Protein AF-A0A957S8Z4-F1 (afdb_monomer)

pLDDT: mean 88.61, std 10.43, range [46.16, 98.31]

Nearest PDB structures (foldseek):
  6fv7-assembly1_B  TM=2.708E-01  e=6.557E+00  Aquifex aeolicus VF5

Foldseek 3Di:
DVLLVVLCVVLVLLLVLLLLLLQLLQCVVVVHPSVVSLVVSLVSLLVVLVVLQVVLVVLLVVQVCCVPCVPVVVVVVDPSVVVVLQWVASNQLSCQRNVLSVVLNVLLDLVVLVVVCVVDVDDSPRSLSSSVSSCVSVVSSVVSNVVGSPPVSVVVVVVCQPPVDPPPSVVVVVVSVVSNVVSVVVSLLSSLPDPNNDDPVVSCVVVVNDPPPD

Secondary structure (DSSP, 8-state):
-HHHHHHHHHHHHHHHHHHHHHHHHHHHHTTS--HHHHHHHHHHHHHHHHHHHHHHHHHHHHHHHHHH-HHHHHHTT--HHHHHHH-S-HHHHHHHHHHHHHHHHHHHSHHHHHHHTTTS---TT-HHHHHHHHHHHHHHHHHHHHHHH-HHHHHHHHHHHHHHSTTHHHHHHHHHHHHHHHHHHHHHHHHHTBTTTB-HHHHHHHTT------

Radius of gyration: 20.67 Å; Cα contacts (8 Å, |Δi|>4): 222; chains: 1; bounding box: 43×46×63 Å

Sequence (214 aa):
MSELFGILIVFAPLILVMWLANLAERDRARQMPYENMAIFSYVLVVLIYVGALVVGVALQGLSLMLEQNPTRLQQLGLPVTDLMQNFDSLAIMGAGIWIPSVLGLLLLTPWVRRLASKLIPIDPDSPVHAVALAFTMLVVINLIATLGIGLGNLSESIQAQTSAEGGNQSLATNISLWGQQIITALLALVGVGWAVRRGWSQSLQRLGITALTG

Mean predicted aligned error: 6.26 Å

Solvent-accessible surface area (backbone atoms only — not comparable to full-atom values): 11030 Å² total; per-residue (Å²): 112,70,62,56,53,51,52,46,63,66,45,47,61,57,42,51,34,36,46,34,11,29,46,17,45,44,29,48,77,67,76,42,96,25,62,70,40,33,50,52,22,50,51,53,53,48,51,54,31,51,50,40,26,53,51,11,49,50,37,31,52,50,36,54,45,46,75,75,42,53,70,62,46,48,74,71,69,45,68,55,69,59,56,61,66,60,25,76,30,50,46,52,26,8,48,24,31,23,53,36,21,53,50,24,56,48,38,57,36,69,68,47,26,55,53,48,37,75,79,42,102,52,58,61,85,39,46,46,50,36,51,53,59,20,52,53,28,56,55,51,24,52,54,33,37,51,58,13,32,22,70,64,48,51,51,52,52,53,50,49,54,63,66,77,41,87,74,60,49,61,54,54,56,48,50,45,52,50,50,51,52,53,50,50,53,48,41,51,41,33,59,73,16,36,89,69,68,35,53,71,69,61,34,34,50,73,72,67,57,62,82,88,82,126

Structure (mmCIF, N/CA/C/O backbone):
data_AF-A0A957S8Z4-F1
#
_entry.id   AF-A0A957S8Z4-F1
#
loop_
_atom_site.group_PDB
_atom_site.id
_atom_site.type_symbol
_atom_site.label_atom_id
_atom_site.label_alt_id
_atom_site.label_comp_id
_atom_site.label_asym_id
_atom_si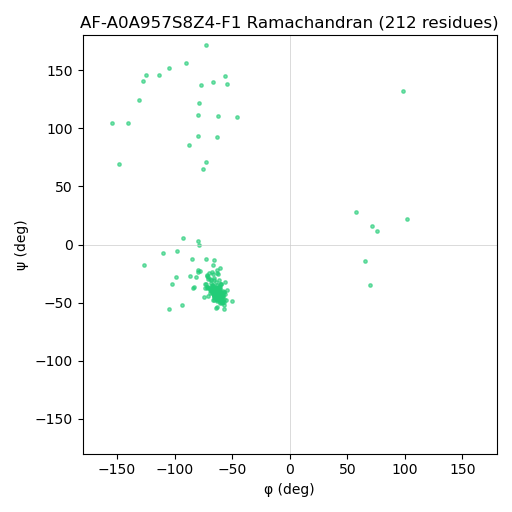te.label_entity_id
_atom_site.label_seq_id
_atom_site.pdbx_PDB_ins_code
_atom_site.Cartn_x
_atom_site.Cartn_y
_atom_site.Cartn_z
_atom_site.occupancy
_atom_site.B_iso_or_equiv
_atom_site.auth_seq_id
_atom_site.auth_comp_id
_atom_site.auth_asym_id
_atom_site.auth_atom_id
_atom_site.pdbx_PDB_model_num
ATOM 1 N N . MET A 1 1 ? -1.824 20.976 -10.802 1.00 66.19 1 MET A N 1
ATOM 2 C CA . MET A 1 1 ? -3.209 20.599 -10.410 1.00 66.19 1 MET A CA 1
ATOM 3 C C . MET A 1 1 ? -3.510 19.129 -10.699 1.00 66.19 1 MET A C 1
ATOM 5 O O . MET A 1 1 ? -4.019 18.464 -9.808 1.00 66.19 1 MET A O 1
ATOM 9 N N . SER A 1 2 ? -3.171 18.601 -11.883 1.00 81.44 2 SER A N 1
ATOM 10 C CA . SER A 1 2 ? -3.341 17.176 -12.236 1.00 81.44 2 SER A CA 1
ATOM 11 C C . SER A 1 2 ? -2.617 16.211 -11.285 1.00 81.44 2 SER A C 1
ATOM 13 O O . SER A 1 2 ? -3.195 15.208 -10.882 1.00 81.44 2 SER A O 1
ATOM 15 N N . GLU A 1 3 ? -1.394 16.538 -10.862 1.00 80.69 3 GLU A N 1
ATOM 16 C CA . GLU A 1 3 ? -0.603 15.691 -9.952 1.00 80.69 3 GLU A CA 1
ATOM 17 C C . GLU A 1 3 ? -1.253 15.511 -8.574 1.00 80.69 3 GLU A C 1
ATOM 19 O O . GLU A 1 3 ? -1.371 14.389 -8.089 1.00 80.69 3 GLU A O 1
ATOM 24 N N . LEU A 1 4 ? -1.750 16.596 -7.964 1.00 85.44 4 LEU A N 1
ATOM 25 C CA . LEU A 1 4 ? -2.448 16.536 -6.671 1.00 85.44 4 LEU A CA 1
ATOM 26 C C . LEU A 1 4 ? -3.699 15.657 -6.743 1.00 85.44 4 LEU A C 1
ATOM 28 O O . LEU A 1 4 ? -3.993 14.911 -5.811 1.00 85.44 4 LEU A O 1
ATOM 32 N N . PHE A 1 5 ? -4.421 15.722 -7.862 1.00 88.81 5 PHE A N 1
ATOM 33 C CA . PHE A 1 5 ? -5.571 14.861 -8.103 1.00 88.81 5 PHE A CA 1
ATOM 34 C C . PHE A 1 5 ? -5.160 13.387 -8.220 1.00 88.81 5 PHE A C 1
ATOM 36 O O . PHE A 1 5 ? -5.816 12.525 -7.640 1.00 88.81 5 PHE A O 1
ATOM 43 N N . GLY A 1 6 ? -4.035 13.101 -8.883 1.00 89.56 6 GLY A N 1
ATOM 44 C CA . GLY A 1 6 ? -3.449 11.760 -8.933 1.00 89.56 6 GLY A CA 1
ATOM 45 C C . GLY A 1 6 ? -3.101 11.216 -7.545 1.00 89.56 6 GLY A C 1
ATOM 46 O O . GLY A 1 6 ? -3.499 10.104 -7.205 1.00 89.56 6 GLY A O 1
ATOM 47 N N . ILE A 1 7 ? -2.442 12.020 -6.704 1.00 89.31 7 ILE A N 1
ATOM 48 C CA . ILE A 1 7 ? -2.121 11.636 -5.319 1.00 89.31 7 ILE A CA 1
ATOM 49 C C . ILE A 1 7 ? -3.409 11.338 -4.539 1.00 89.31 7 ILE A C 1
ATOM 51 O O . ILE A 1 7 ? -3.504 10.310 -3.870 1.00 89.31 7 ILE A O 1
ATOM 55 N N . LEU A 1 8 ? -4.429 12.194 -4.655 1.00 92.19 8 LEU A N 1
ATOM 56 C CA . LEU A 1 8 ? -5.716 11.969 -3.996 1.00 92.19 8 LEU A CA 1
ATOM 57 C C . LEU A 1 8 ? -6.378 10.668 -4.454 1.00 92.19 8 LEU A C 1
ATOM 59 O O . LEU A 1 8 ? -6.860 9.924 -3.607 1.00 92.19 8 LEU A O 1
ATOM 63 N N . ILE A 1 9 ? -6.365 10.357 -5.752 1.00 94.06 9 ILE A N 1
ATOM 64 C CA . ILE A 1 9 ? -6.910 9.097 -6.275 1.00 94.06 9 ILE A CA 1
ATOM 65 C C . ILE A 1 9 ? -6.183 7.886 -5.688 1.00 94.06 9 ILE A C 1
ATOM 67 O O . ILE A 1 9 ? -6.835 6.907 -5.336 1.00 94.06 9 ILE A O 1
ATOM 71 N N . VAL A 1 10 ? -4.855 7.944 -5.562 1.00 90.88 10 VAL A N 1
ATOM 72 C CA . VAL A 1 10 ? -4.054 6.829 -5.030 1.00 90.88 10 VAL A CA 1
ATOM 73 C C . VAL A 1 10 ? -4.300 6.623 -3.533 1.00 90.88 10 VAL A C 1
ATOM 75 O O . VAL A 1 10 ? -4.436 5.488 -3.078 1.00 90.88 10 VAL A O 1
ATOM 78 N N . PHE A 1 11 ? -4.395 7.701 -2.753 1.00 93.81 11 PHE A N 1
ATOM 79 C CA . PHE A 1 11 ? -4.553 7.615 -1.297 1.00 93.81 11 PHE A CA 1
ATOM 80 C C . PHE A 1 11 ? -6.004 7.474 -0.828 1.00 93.81 11 PHE A C 1
ATOM 82 O O . PHE A 1 11 ? -6.235 6.888 0.229 1.00 93.81 11 PHE A O 1
ATOM 89 N N . ALA A 1 12 ? -6.988 7.970 -1.581 1.00 95.50 12 ALA A N 1
ATOM 90 C CA . ALA A 1 12 ? -8.407 7.855 -1.247 1.00 95.50 12 ALA A CA 1
ATOM 91 C C . ALA A 1 12 ? -8.849 6.420 -0.898 1.00 95.50 12 ALA A C 1
ATOM 93 O O . ALA A 1 12 ? -9.462 6.254 0.161 1.00 95.50 12 ALA A O 1
ATOM 94 N N . PRO A 1 13 ? -8.527 5.369 -1.685 1.00 96.00 13 PRO A N 1
ATOM 95 C CA . PRO A 1 13 ? -8.893 4.004 -1.321 1.00 96.00 13 PRO A CA 1
ATOM 96 C C . PRO A 1 13 ? -8.204 3.551 -0.027 1.00 96.00 13 PRO A C 1
ATOM 98 O O . PRO A 1 13 ? -8.840 2.897 0.795 1.00 96.00 13 PRO A O 1
ATOM 101 N N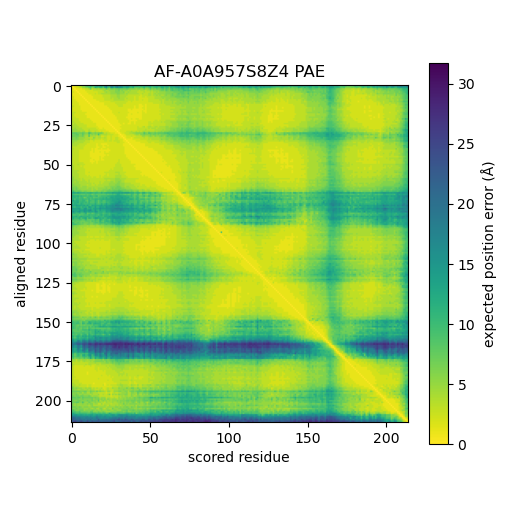 . LEU A 1 14 ? -6.950 3.946 0.217 1.00 96.44 14 LEU A N 1
ATOM 102 C CA . LEU A 1 14 ? -6.227 3.599 1.447 1.00 96.44 14 LEU A CA 1
ATOM 103 C C . LEU A 1 14 ? -6.858 4.250 2.683 1.00 96.44 14 LEU A C 1
ATOM 105 O O . LEU A 1 14 ? -7.065 3.593 3.706 1.00 96.44 14 LEU A O 1
ATOM 109 N N . ILE A 1 15 ? -7.208 5.534 2.576 1.00 96.00 15 ILE A N 1
ATOM 110 C CA . ILE A 1 15 ? -7.890 6.283 3.634 1.00 96.00 15 ILE A CA 1
ATOM 111 C C . ILE A 1 15 ? -9.266 5.674 3.901 1.00 96.00 15 ILE A C 1
ATOM 113 O O . ILE A 1 15 ? -9.616 5.456 5.060 1.00 96.00 15 ILE A O 1
ATOM 117 N N . LEU A 1 16 ? -10.026 5.353 2.850 1.00 96.81 16 LEU A N 1
ATOM 118 C CA . LEU A 1 16 ? -11.344 4.732 2.963 1.00 96.81 16 LEU A CA 1
ATOM 119 C C . LEU A 1 16 ? -11.269 3.387 3.695 1.00 96.81 16 LEU A C 1
ATOM 121 O O . LEU A 1 16 ? -12.041 3.150 4.623 1.00 96.81 16 LEU A O 1
ATOM 125 N N . VAL A 1 17 ? -10.315 2.531 3.325 1.00 97.56 17 VAL A N 1
ATOM 126 C CA . VAL A 1 17 ? -10.082 1.242 3.988 1.00 97.56 17 VAL A CA 1
ATOM 127 C C . VAL A 1 17 ? -9.779 1.437 5.477 1.00 97.56 17 VAL A C 1
ATOM 129 O O . VAL A 1 17 ? -10.406 0.789 6.319 1.00 97.56 17 VAL A O 1
ATOM 132 N N . MET A 1 18 ? -8.854 2.340 5.824 1.00 96.62 18 MET A N 1
ATOM 133 C CA . MET A 1 18 ? -8.508 2.606 7.227 1.00 96.62 18 MET A CA 1
ATOM 134 C C . MET A 1 18 ? -9.676 3.201 8.008 1.00 96.62 18 MET A C 1
ATOM 136 O O . MET A 1 18 ? -9.873 2.865 9.177 1.00 96.62 18 MET A O 1
ATOM 140 N N . TRP A 1 19 ? -10.461 4.069 7.378 1.00 96.62 19 TRP A N 1
ATOM 141 C CA . TRP A 1 19 ? -11.648 4.660 7.979 1.00 96.62 19 TRP A CA 1
ATOM 142 C C . TRP A 1 19 ? -12.703 3.590 8.295 1.00 96.62 19 TRP A C 1
ATOM 144 O O . TRP A 1 19 ? -13.175 3.520 9.431 1.00 96.62 19 TRP A O 1
ATOM 154 N N . LEU A 1 20 ? -12.992 2.689 7.350 1.00 97.19 20 LEU A N 1
ATOM 155 C CA . LEU A 1 20 ? -13.907 1.557 7.541 1.00 97.19 20 LEU A CA 1
ATOM 156 C C . LEU A 1 20 ? -13.423 0.590 8.625 1.00 97.19 20 LEU A C 1
ATOM 158 O O . LEU A 1 20 ? -14.206 0.171 9.476 1.00 97.19 20 LEU A O 1
ATOM 162 N N . ALA A 1 21 ? -12.127 0.268 8.643 1.00 96.94 21 ALA A N 1
ATOM 163 C CA . ALA A 1 21 ? -11.547 -0.577 9.683 1.00 96.94 21 ALA A CA 1
ATOM 164 C C . ALA A 1 21 ? -11.684 0.062 11.076 1.00 96.94 21 ALA A C 1
ATOM 166 O O . ALA A 1 21 ? -12.005 -0.621 12.049 1.00 96.94 21 ALA A O 1
ATOM 167 N N . ASN A 1 22 ? -11.494 1.382 11.179 1.00 96.38 22 ASN A N 1
ATOM 168 C CA . ASN A 1 22 ? -11.702 2.113 12.429 1.00 96.38 22 ASN A CA 1
ATOM 169 C C . ASN A 1 22 ? -13.174 2.171 12.844 1.00 96.38 22 ASN A C 1
ATOM 171 O O . ASN A 1 22 ? -13.456 2.154 14.044 1.00 96.38 22 ASN A O 1
ATOM 175 N N . LEU A 1 23 ? -14.098 2.221 11.882 1.00 95.94 23 LEU A N 1
ATOM 176 C CA . LEU A 1 23 ? -15.535 2.170 12.140 1.00 95.94 23 LEU A CA 1
ATOM 177 C C . LEU A 1 23 ? -15.931 0.805 12.712 1.00 95.94 23 LEU A C 1
ATOM 179 O O . LEU A 1 23 ? -16.565 0.748 13.764 1.00 95.94 23 LEU A O 1
ATOM 183 N N . ALA A 1 24 ? -15.435 -0.278 12.107 1.00 95.88 24 ALA A N 1
ATOM 184 C CA . ALA A 1 24 ? -15.616 -1.633 12.617 1.00 95.88 24 ALA A CA 1
ATOM 185 C C . ALA A 1 24 ? -15.059 -1.787 14.045 1.00 95.88 24 ALA A C 1
ATOM 187 O O . ALA A 1 24 ? -15.722 -2.336 14.920 1.00 95.88 24 ALA A O 1
ATOM 188 N N . GLU A 1 25 ? -13.867 -1.252 14.327 1.00 95.81 25 GLU A N 1
ATOM 189 C CA . GLU A 1 25 ? -13.295 -1.322 15.679 1.00 95.81 25 GLU A CA 1
ATOM 190 C C . GLU A 1 25 ? -14.087 -0.493 16.701 1.00 95.81 25 GLU A C 1
ATOM 192 O O . GLU A 1 25 ? -14.209 -0.886 17.860 1.00 95.81 25 GLU A O 1
ATOM 197 N N . ARG A 1 26 ? -14.643 0.655 16.295 1.00 95.38 26 ARG A N 1
ATOM 198 C CA . ARG A 1 26 ? -15.510 1.460 17.165 1.00 95.38 26 ARG A CA 1
ATOM 199 C C . ARG A 1 26 ? -16.755 0.677 17.567 1.00 95.38 26 ARG A C 1
ATOM 201 O O . ARG A 1 26 ? -17.140 0.704 18.734 1.00 95.38 26 ARG A O 1
ATOM 208 N N . ASP A 1 27 ? -17.374 0.003 16.606 1.00 95.00 27 ASP A N 1
ATOM 209 C CA . ASP A 1 27 ? -18.603 -0.748 16.831 1.00 95.00 27 ASP A CA 1
ATOM 210 C C . ASP A 1 27 ? -18.315 -2.019 17.656 1.00 95.00 27 ASP A C 1
ATOM 212 O O . ASP A 1 27 ? -19.048 -2.296 18.607 1.00 95.00 27 ASP A O 1
ATOM 216 N N . ARG A 1 28 ? -17.165 -2.681 17.437 1.00 93.56 28 ARG A N 1
ATOM 217 C CA . ARG A 1 28 ? -16.636 -3.746 18.315 1.00 93.56 28 ARG A CA 1
ATOM 218 C C . ARG A 1 28 ? -16.485 -3.273 19.761 1.00 93.56 28 ARG A C 1
ATOM 220 O O . ARG A 1 28 ? -16.960 -3.941 20.676 1.00 93.56 28 ARG A O 1
ATOM 227 N N . ALA A 1 29 ? -15.884 -2.101 19.982 1.00 92.75 29 ALA A N 1
ATOM 228 C CA . ALA A 1 29 ? -15.716 -1.533 21.323 1.00 92.75 29 ALA A CA 1
ATOM 229 C C . ALA A 1 29 ? -17.055 -1.205 22.015 1.00 92.75 29 ALA A C 1
ATOM 231 O O . ALA A 1 29 ? -17.122 -1.170 23.241 1.00 92.75 29 ALA A O 1
ATOM 232 N N . ARG A 1 30 ? -18.123 -0.983 21.239 1.00 94.00 30 ARG A N 1
ATOM 233 C CA . ARG A 1 30 ? -19.494 -0.756 21.724 1.00 94.00 30 ARG A CA 1
ATOM 234 C C . ARG A 1 30 ? -20.336 -2.033 21.811 1.00 94.00 30 ARG A C 1
ATOM 236 O O . ARG A 1 30 ? -21.524 -1.928 22.095 1.00 94.00 30 ARG A O 1
ATOM 243 N N . GLN A 1 31 ? -19.748 -3.207 21.561 1.00 92.56 31 GLN A N 1
ATOM 244 C CA . GLN A 1 31 ? -20.451 -4.497 21.497 1.00 92.56 31 GLN A CA 1
ATOM 245 C C . GLN A 1 31 ? -21.591 -4.519 20.456 1.00 92.56 31 GLN A C 1
ATOM 247 O O . GLN A 1 31 ? -22.566 -5.252 20.596 1.00 92.56 31 GLN A O 1
ATOM 252 N N . MET A 1 32 ? -21.475 -3.703 19.406 1.00 93.19 32 MET A N 1
ATOM 253 C CA . MET A 1 32 ? -22.398 -3.672 18.270 1.00 93.19 32 MET A CA 1
ATOM 254 C C . MET A 1 32 ? -21.920 -4.641 17.174 1.00 93.19 32 MET A C 1
ATOM 256 O O . MET A 1 32 ? -20.723 -4.935 17.104 1.00 93.19 32 MET A O 1
ATOM 260 N N . PRO A 1 33 ? -22.811 -5.135 16.295 1.00 92.50 33 PRO A N 1
ATOM 261 C CA . PRO A 1 33 ? -22.412 -5.981 15.171 1.00 92.50 33 PRO A CA 1
ATOM 262 C C . PRO A 1 33 ? -21.482 -5.212 14.220 1.00 92.50 33 PRO A C 1
ATOM 264 O O . PRO A 1 33 ? -21.907 -4.288 13.533 1.00 92.50 33 PRO A O 1
ATOM 267 N N . TYR A 1 34 ? -20.205 -5.599 14.179 1.00 94.19 34 TYR A N 1
ATOM 268 C CA . TYR A 1 34 ? -19.150 -4.913 13.417 1.00 94.19 34 TYR A CA 1
ATOM 269 C C . TYR A 1 34 ? -18.651 -5.703 12.197 1.00 94.19 34 TYR A C 1
ATOM 271 O O . TYR A 1 34 ? -17.853 -5.196 11.402 1.00 94.19 34 TYR A O 1
ATOM 279 N N . GLU A 1 35 ? -19.106 -6.948 12.044 1.00 94.25 35 GLU A N 1
ATOM 280 C CA . GLU A 1 35 ? -18.601 -7.905 11.054 1.00 94.25 35 GLU A CA 1
ATOM 281 C C . GLU A 1 35 ? -18.714 -7.374 9.623 1.00 94.25 35 GLU A C 1
ATOM 283 O O . GLU A 1 35 ? -17.748 -7.442 8.869 1.00 94.25 35 GLU A O 1
ATOM 288 N N . ASN A 1 36 ? -19.842 -6.750 9.271 1.00 95.38 36 ASN A N 1
ATOM 289 C CA . ASN A 1 36 ? -20.077 -6.233 7.920 1.00 95.38 36 ASN A CA 1
ATOM 290 C C . ASN A 1 36 ? -19.049 -5.169 7.511 1.00 95.38 36 ASN A C 1
ATOM 292 O O . ASN A 1 36 ? -18.539 -5.189 6.392 1.00 95.38 36 ASN A O 1
ATOM 296 N N . MET A 1 37 ? -18.712 -4.253 8.422 1.00 94.69 37 MET A N 1
ATOM 297 C CA . MET A 1 37 ? -17.736 -3.193 8.152 1.00 94.69 37 MET A CA 1
ATOM 298 C C . MET A 1 37 ? -16.312 -3.746 8.068 1.00 94.69 37 MET A C 1
ATOM 300 O O . MET A 1 37 ? -15.532 -3.306 7.224 1.00 94.69 37 MET A O 1
ATOM 304 N N . ALA A 1 38 ? -15.985 -4.729 8.912 1.00 95.12 38 ALA A N 1
ATOM 305 C CA . ALA A 1 38 ? -14.697 -5.414 8.868 1.00 95.12 38 ALA A CA 1
ATOM 306 C C . ALA A 1 38 ? -14.531 -6.219 7.569 1.00 95.12 38 ALA A C 1
ATOM 308 O O . ALA A 1 38 ? -13.496 -6.133 6.918 1.00 95.12 38 ALA A O 1
ATOM 309 N N . ILE A 1 39 ? -15.560 -6.958 7.147 1.00 96.50 39 ILE A N 1
ATOM 310 C CA . ILE A 1 39 ? -15.546 -7.699 5.880 1.00 96.50 39 ILE A CA 1
ATOM 311 C C . ILE A 1 39 ? -15.375 -6.730 4.713 1.00 96.50 39 ILE A C 1
ATOM 313 O O . ILE A 1 39 ? -14.551 -6.974 3.836 1.00 96.50 39 ILE A O 1
ATOM 317 N N . PHE A 1 40 ? -16.103 -5.613 4.711 1.00 97.25 40 PHE A N 1
ATOM 318 C CA . PHE A 1 40 ? -16.004 -4.636 3.633 1.00 97.25 40 PHE A CA 1
ATOM 319 C C . PHE A 1 40 ? -14.601 -4.016 3.534 1.00 97.25 40 PHE A C 1
ATOM 321 O O . PHE A 1 40 ? -14.057 -3.911 2.435 1.00 97.25 40 PHE A O 1
ATOM 328 N N . SER A 1 41 ? -13.967 -3.681 4.665 1.00 97.25 41 SER A N 1
ATOM 329 C CA . SER A 1 41 ? -12.582 -3.191 4.653 1.00 97.25 41 SER A CA 1
ATOM 330 C C . SER A 1 41 ? -11.603 -4.259 4.152 1.00 97.25 41 SER A C 1
ATOM 332 O O . SER A 1 41 ? -10.736 -3.949 3.337 1.00 97.25 41 SER A O 1
ATOM 334 N N . TYR A 1 42 ? -11.775 -5.524 4.548 1.00 97.56 42 TYR A N 1
ATOM 335 C CA . TYR A 1 42 ? -10.951 -6.633 4.061 1.00 97.56 42 TYR A CA 1
ATOM 336 C C . TYR A 1 42 ? -11.115 -6.876 2.563 1.00 97.56 42 TYR A C 1
ATOM 338 O O . TYR A 1 42 ? -10.116 -7.056 1.874 1.00 97.56 42 TYR A O 1
ATOM 346 N N . VAL A 1 43 ? -12.342 -6.835 2.037 1.00 98.06 43 VAL A N 1
ATOM 347 C CA . VAL A 1 43 ? -12.601 -6.973 0.597 1.00 98.06 43 VAL A CA 1
ATOM 348 C C . VAL A 1 43 ? -11.868 -5.887 -0.185 1.00 98.06 43 VAL A C 1
ATOM 350 O O . VAL A 1 43 ? -11.209 -6.193 -1.173 1.00 98.06 43 VAL A O 1
ATOM 353 N N . LEU A 1 44 ? -11.908 -4.634 0.274 1.00 97.94 44 LEU A N 1
ATOM 354 C CA . LEU A 1 44 ? -11.180 -3.547 -0.379 1.00 97.94 44 LEU A CA 1
ATOM 355 C C . LEU A 1 44 ? -9.656 -3.753 -0.341 1.00 97.94 44 LEU A C 1
ATOM 357 O O . LEU A 1 44 ? -8.998 -3.556 -1.360 1.00 97.94 44 LEU A O 1
ATOM 361 N N . VAL A 1 45 ? -9.090 -4.202 0.787 1.00 97.75 45 VAL A N 1
ATOM 362 C CA . VAL A 1 45 ? -7.658 -4.560 0.872 1.00 97.75 45 VAL A CA 1
ATOM 363 C C . VAL A 1 45 ? -7.311 -5.675 -0.113 1.00 97.75 45 VAL A C 1
ATOM 365 O O . VAL A 1 45 ? -6.304 -5.584 -0.814 1.00 97.75 45 VAL A O 1
ATOM 368 N N . VAL A 1 46 ? -8.150 -6.710 -0.194 1.00 98.31 46 VAL A N 1
ATOM 369 C CA . VAL A 1 46 ? -7.967 -7.818 -1.137 1.00 98.31 46 VAL A CA 1
ATOM 370 C C . VAL A 1 46 ? -7.994 -7.305 -2.571 1.00 98.31 46 VAL A C 1
ATOM 372 O O . VAL A 1 46 ? -7.112 -7.662 -3.341 1.00 98.31 46 VAL A O 1
ATOM 375 N N . LEU A 1 47 ? -8.941 -6.436 -2.930 1.00 98.25 47 LEU A N 1
ATOM 376 C CA . LEU A 1 47 ? -9.013 -5.854 -4.272 1.00 98.25 47 LEU A CA 1
ATOM 377 C C . LEU A 1 47 ? -7.753 -5.055 -4.623 1.00 98.25 47 LEU A C 1
ATOM 379 O O . LEU A 1 47 ? -7.227 -5.217 -5.723 1.00 98.25 47 LEU A O 1
ATOM 383 N N . ILE A 1 48 ? -7.237 -4.248 -3.690 1.00 97.50 48 ILE A N 1
ATOM 384 C CA . ILE A 1 48 ? -5.987 -3.495 -3.880 1.00 97.50 48 ILE A CA 1
ATOM 385 C C . ILE A 1 48 ? -4.826 -4.455 -4.160 1.00 97.50 48 ILE A C 1
ATOM 387 O O . ILE A 1 48 ? -4.106 -4.282 -5.143 1.00 97.50 48 ILE A O 1
ATOM 391 N N . TYR A 1 49 ? -4.663 -5.495 -3.339 1.00 98.12 49 TYR A N 1
ATOM 392 C CA . TYR A 1 49 ? -3.556 -6.436 -3.499 1.00 98.12 49 TYR A CA 1
ATOM 393 C C . TYR A 1 49 ? -3.702 -7.375 -4.691 1.00 98.12 49 TYR A C 1
ATOM 395 O O . TYR A 1 49 ? -2.702 -7.708 -5.314 1.00 98.12 49 TYR A O 1
ATOM 403 N N . VAL A 1 50 ? -4.918 -7.785 -5.050 1.00 98.31 50 VAL A N 1
ATOM 404 C CA . VAL A 1 50 ? -5.166 -8.559 -6.272 1.00 98.31 50 VAL A CA 1
ATOM 405 C C . VAL A 1 50 ? -4.869 -7.704 -7.502 1.00 98.31 50 VAL A C 1
ATOM 407 O O . VAL A 1 50 ? -4.224 -8.186 -8.429 1.00 98.31 50 VAL A O 1
ATOM 410 N N . GLY A 1 51 ? -5.262 -6.427 -7.504 1.00 97.62 51 GLY A N 1
ATOM 411 C CA . GLY A 1 51 ? -4.899 -5.493 -8.569 1.00 97.62 51 GLY A CA 1
ATOM 412 C C . GLY A 1 51 ? -3.382 -5.339 -8.703 1.00 97.62 51 GLY A C 1
ATOM 413 O O . GLY A 1 51 ? -2.839 -5.505 -9.794 1.00 97.62 51 GLY A O 1
ATOM 414 N N . ALA A 1 52 ? -2.685 -5.107 -7.587 1.00 97.06 52 ALA A N 1
ATOM 415 C CA . ALA A 1 52 ? -1.227 -5.026 -7.564 1.00 97.06 52 ALA A CA 1
ATOM 416 C C . ALA A 1 52 ? -0.565 -6.337 -8.029 1.00 97.06 52 ALA A C 1
ATOM 418 O O . ALA A 1 52 ? 0.345 -6.304 -8.850 1.00 97.06 52 ALA A O 1
ATOM 419 N N . LEU A 1 53 ? -1.064 -7.493 -7.585 1.00 98.12 53 LEU A N 1
ATOM 420 C CA . LEU A 1 53 ? -0.610 -8.818 -8.014 1.00 98.12 53 LEU A CA 1
ATOM 421 C C . LEU A 1 53 ? -0.721 -8.991 -9.534 1.00 98.12 53 LEU A C 1
ATOM 423 O O . LEU A 1 53 ? 0.251 -9.393 -10.170 1.00 98.12 53 LEU A O 1
ATOM 427 N N . VAL A 1 54 ? -1.875 -8.658 -10.119 1.00 98.25 54 VAL A N 1
ATOM 428 C CA . VAL A 1 54 ? -2.094 -8.736 -11.572 1.00 98.25 54 VAL A CA 1
ATOM 429 C C . VAL A 1 54 ? -1.112 -7.833 -12.317 1.00 98.25 54 VAL A C 1
ATOM 431 O O . VAL A 1 54 ? -0.481 -8.285 -13.269 1.00 98.25 54 VAL A O 1
ATOM 434 N N . VAL A 1 55 ? -0.929 -6.590 -11.861 1.00 96.44 55 VAL A N 1
ATOM 435 C CA . VAL A 1 55 ? 0.040 -5.654 -12.454 1.00 96.44 55 VAL A CA 1
ATOM 436 C C . VAL A 1 55 ? 1.469 -6.192 -12.346 1.00 96.44 55 VAL A C 1
ATOM 438 O O . VAL A 1 55 ? 2.190 -6.207 -13.339 1.00 96.44 55 VAL A O 1
ATOM 441 N N . GLY A 1 56 ? 1.881 -6.684 -11.177 1.00 96.25 56 GLY A N 1
ATOM 442 C CA . GLY A 1 56 ? 3.229 -7.210 -10.961 1.00 96.25 56 GLY A CA 1
ATOM 443 C C . GLY A 1 56 ? 3.528 -8.455 -11.801 1.00 96.25 56 GLY A C 1
ATOM 444 O O . GLY A 1 56 ? 4.604 -8.552 -12.388 1.00 96.25 56 GLY A O 1
ATOM 445 N N . VAL A 1 57 ? 2.568 -9.378 -11.932 1.00 97.44 57 VAL A N 1
ATOM 446 C CA . VAL A 1 57 ? 2.703 -10.548 -12.819 1.00 97.44 57 VAL A CA 1
ATOM 447 C C . VAL A 1 57 ? 2.741 -10.123 -14.285 1.00 97.44 57 VAL A C 1
ATOM 449 O O . VAL A 1 57 ? 3.547 -10.656 -15.045 1.00 97.44 57 VAL A O 1
ATOM 452 N N . ALA A 1 58 ? 1.923 -9.149 -14.690 1.00 95.56 58 ALA A N 1
ATOM 453 C CA . ALA A 1 58 ? 1.950 -8.620 -16.051 1.00 95.56 58 ALA A CA 1
ATOM 454 C C . ALA A 1 58 ? 3.308 -7.979 -16.386 1.00 95.56 58 ALA A C 1
ATOM 456 O O . ALA A 1 58 ? 3.867 -8.270 -17.441 1.00 95.56 58 ALA A O 1
ATOM 457 N N . LEU A 1 59 ? 3.877 -7.180 -15.475 1.00 93.31 59 LEU A N 1
ATOM 458 C CA . LEU A 1 59 ? 5.214 -6.593 -15.629 1.00 93.31 59 LEU A CA 1
ATOM 459 C C . LEU A 1 59 ? 6.310 -7.663 -15.693 1.00 93.31 59 LEU A C 1
ATOM 461 O O . LEU A 1 59 ? 7.191 -7.588 -16.547 1.00 93.31 59 LEU A O 1
ATOM 465 N N . GLN A 1 60 ? 6.229 -8.694 -14.848 1.00 94.50 60 GLN A N 1
ATOM 466 C CA . GLN A 1 60 ? 7.157 -9.825 -14.893 1.00 94.50 60 GLN A CA 1
ATOM 467 C C . GLN A 1 60 ? 7.082 -10.560 -16.239 1.00 94.50 60 GLN A C 1
ATOM 469 O O . GLN A 1 60 ? 8.110 -10.861 -16.844 1.00 94.50 60 GLN A O 1
ATOM 474 N N . GLY A 1 61 ? 5.866 -10.835 -16.720 1.00 93.75 61 GLY A N 1
ATOM 475 C CA . GLY A 1 61 ? 5.633 -11.469 -18.015 1.00 93.75 61 GLY A CA 1
ATOM 476 C C . GLY A 1 61 ? 6.164 -10.621 -19.170 1.00 93.75 61 GLY A C 1
ATOM 477 O O . GLY A 1 61 ? 6.832 -11.148 -20.057 1.00 93.75 61 GLY A O 1
ATOM 478 N N . LEU A 1 62 ? 5.941 -9.305 -19.119 1.00 91.44 62 LEU A N 1
ATOM 479 C CA . LEU A 1 62 ? 6.481 -8.358 -20.090 1.00 91.44 62 LEU A CA 1
ATOM 480 C C . LEU A 1 62 ? 8.015 -8.368 -20.096 1.00 91.44 62 LEU A C 1
ATOM 482 O O . LEU A 1 62 ? 8.605 -8.417 -21.171 1.00 91.44 62 LEU A O 1
ATOM 486 N N . SER A 1 63 ? 8.660 -8.392 -18.924 1.00 91.69 63 SER A N 1
ATOM 487 C CA . SER A 1 63 ? 10.124 -8.484 -18.815 1.00 91.69 63 SER A CA 1
ATOM 488 C C . SER A 1 63 ? 10.669 -9.745 -19.488 1.00 91.69 63 SER A C 1
ATOM 490 O O . SER A 1 63 ? 11.605 -9.671 -20.278 1.00 91.69 63 SER A O 1
ATOM 492 N N . LEU A 1 64 ? 10.045 -10.902 -19.247 1.00 92.25 64 LEU A N 1
ATOM 493 C CA . LEU A 1 64 ? 10.456 -12.163 -19.874 1.00 92.25 64 LEU A CA 1
ATOM 494 C C . LEU A 1 64 ? 10.254 -12.144 -21.397 1.00 92.25 64 LEU A C 1
ATOM 496 O O . LEU A 1 64 ? 11.082 -12.665 -22.144 1.00 92.25 64 LEU A O 1
ATOM 500 N N . MET A 1 65 ? 9.168 -11.532 -21.878 1.00 90.81 65 MET A N 1
ATOM 501 C CA . MET A 1 65 ? 8.927 -11.373 -23.315 1.00 90.81 65 MET A CA 1
ATOM 502 C C . MET A 1 65 ? 9.955 -10.443 -23.973 1.00 90.81 65 MET A C 1
ATOM 504 O O . MET A 1 65 ? 10.393 -10.727 -25.090 1.00 90.81 65 MET A O 1
ATOM 508 N N . LEU A 1 66 ? 10.352 -9.367 -23.284 1.00 89.50 66 LEU A N 1
ATOM 509 C CA . LEU A 1 66 ? 11.381 -8.424 -23.727 1.00 89.50 66 LEU A CA 1
ATOM 510 C C . LEU A 1 66 ? 12.748 -9.089 -23.867 1.00 89.50 66 LEU A C 1
ATOM 512 O O . LEU A 1 66 ? 13.405 -8.907 -24.890 1.00 89.50 66 LEU A O 1
ATOM 516 N N . GLU A 1 67 ? 13.142 -9.896 -22.883 1.00 88.44 67 GLU A N 1
ATOM 517 C CA . GLU A 1 67 ? 14.414 -10.626 -22.900 1.00 88.44 67 GLU A CA 1
ATOM 518 C C . GLU A 1 67 ? 14.470 -11.670 -24.024 1.00 88.44 67 GLU A C 1
ATOM 520 O O . GLU A 1 67 ? 15.509 -11.855 -24.655 1.00 88.44 67 GLU A O 1
ATOM 525 N N . GLN A 1 68 ? 13.352 -12.346 -24.305 1.00 91.25 68 GLN A N 1
ATOM 526 C CA . GLN A 1 68 ? 13.320 -13.422 -25.297 1.00 91.25 68 GLN A CA 1
ATOM 527 C C . GLN A 1 68 ? 13.142 -12.928 -26.738 1.00 91.25 68 GLN A C 1
ATOM 529 O O . GLN A 1 68 ? 13.679 -13.543 -27.657 1.00 91.25 68 GLN A O 1
ATOM 534 N N . ASN A 1 69 ? 12.337 -11.885 -26.976 1.00 89.06 69 ASN A N 1
ATOM 535 C CA . ASN A 1 69 ? 11.959 -11.452 -28.328 1.00 89.06 69 ASN A CA 1
ATOM 536 C C . ASN A 1 69 ? 11.726 -9.927 -28.421 1.00 89.06 69 ASN A C 1
ATOM 538 O O . ASN A 1 69 ? 10.592 -9.493 -28.662 1.00 89.06 69 ASN A O 1
ATOM 542 N N . PRO A 1 70 ? 12.776 -9.092 -28.314 1.00 83.00 70 PRO A N 1
ATOM 543 C CA . PRO A 1 70 ? 12.628 -7.632 -28.314 1.00 83.00 70 PRO A CA 1
ATOM 544 C C . PRO A 1 70 ? 11.997 -7.092 -29.611 1.00 83.00 70 PRO A C 1
ATOM 546 O O . PRO A 1 70 ? 11.196 -6.157 -29.584 1.00 83.00 70 PRO A O 1
ATOM 549 N N . THR A 1 71 ? 12.274 -7.728 -30.753 1.00 85.00 71 THR A N 1
ATOM 550 C CA . THR A 1 71 ? 11.746 -7.327 -32.069 1.00 85.00 71 THR A CA 1
ATOM 551 C C . THR A 1 71 ? 10.240 -7.553 -32.221 1.00 85.00 71 THR A C 1
ATOM 553 O O . THR A 1 71 ? 9.581 -6.784 -32.919 1.00 85.00 71 THR A O 1
ATOM 556 N N . ARG A 1 72 ? 9.654 -8.556 -31.549 1.00 85.06 72 ARG A N 1
ATOM 557 C CA . ARG A 1 72 ? 8.200 -8.815 -31.611 1.00 85.06 72 ARG A CA 1
ATOM 558 C C . ARG A 1 72 ? 7.393 -7.745 -30.883 1.00 85.06 72 ARG A C 1
ATOM 560 O O . ARG A 1 72 ? 6.314 -7.378 -31.333 1.00 85.06 72 ARG A O 1
ATOM 567 N N . LEU A 1 73 ? 7.915 -7.231 -29.773 1.00 82.62 73 LEU A N 1
ATOM 568 C CA . LEU A 1 73 ? 7.235 -6.194 -28.996 1.00 82.62 73 LEU A CA 1
ATOM 569 C C . LEU A 1 73 ? 7.291 -4.831 -29.696 1.00 82.62 73 LEU A C 1
ATOM 571 O O . LEU A 1 73 ? 6.304 -4.100 -29.677 1.00 82.62 73 LEU A O 1
ATOM 575 N N . GLN A 1 74 ? 8.385 -4.539 -30.406 1.00 82.88 74 GLN A N 1
ATOM 576 C CA . GLN A 1 74 ? 8.462 -3.368 -31.286 1.00 82.88 74 GLN A CA 1
ATOM 577 C C . GLN A 1 74 ? 7.443 -3.441 -32.435 1.00 82.88 74 GLN A C 1
ATOM 579 O O . GLN A 1 74 ? 6.818 -2.438 -32.770 1.00 82.88 74 GLN A O 1
ATOM 584 N N . GLN A 1 75 ? 7.205 -4.631 -32.999 1.00 86.12 75 GLN A N 1
ATOM 585 C CA . GLN A 1 75 ? 6.183 -4.834 -34.038 1.00 86.12 75 GLN A CA 1
ATOM 586 C C . GLN A 1 75 ? 4.746 -4.634 -33.529 1.00 86.12 75 GLN A C 1
ATOM 588 O O . GLN A 1 75 ? 3.870 -4.282 -34.313 1.00 86.12 75 GLN A O 1
ATOM 593 N N . LEU A 1 76 ? 4.504 -4.813 -32.227 1.00 84.31 76 LEU A N 1
ATOM 594 C CA . LEU A 1 76 ? 3.217 -4.525 -31.580 1.00 84.31 76 LEU A CA 1
ATOM 595 C C . LEU A 1 76 ? 3.018 -3.028 -31.278 1.00 84.31 76 LEU A C 1
ATOM 597 O O . LEU A 1 76 ? 2.010 -2.658 -30.679 1.00 84.31 76 LEU A O 1
ATOM 601 N N . GLY A 1 77 ? 3.961 -2.168 -31.681 1.00 82.19 77 GLY A N 1
ATOM 602 C CA . GLY A 1 77 ? 3.892 -0.722 -31.468 1.00 82.19 77 GLY A CA 1
ATOM 603 C C . GLY A 1 77 ? 4.103 -0.302 -30.013 1.00 82.19 77 GLY A C 1
ATOM 604 O O . GLY A 1 77 ? 3.775 0.825 -29.651 1.00 82.19 77 GLY A O 1
ATOM 605 N N . LEU A 1 78 ? 4.631 -1.194 -29.168 1.00 81.50 78 LEU A N 1
ATOM 606 C CA . LEU A 1 78 ? 4.954 -0.850 -27.789 1.00 81.50 78 LEU A CA 1
ATOM 607 C C . LEU A 1 78 ? 6.260 -0.038 -27.752 1.00 81.50 78 LEU A C 1
ATOM 609 O O . LEU A 1 78 ? 7.220 -0.415 -28.434 1.00 81.50 78 LEU A O 1
ATOM 613 N N . PRO A 1 79 ? 6.341 1.035 -26.942 1.00 80.75 79 PRO A N 1
ATOM 614 C CA . PRO A 1 79 ? 7.546 1.848 -26.778 1.00 80.75 79 PRO A CA 1
ATOM 615 C C . PRO A 1 79 ? 8.581 1.112 -25.910 1.00 80.75 79 PRO A C 1
ATOM 617 O O . PRO A 1 79 ? 8.906 1.503 -24.792 1.00 80.75 79 PRO A O 1
ATOM 620 N N . VAL A 1 80 ? 9.083 -0.012 -26.423 1.00 78.88 80 VAL A N 1
ATOM 621 C CA . VAL A 1 80 ? 10.041 -0.893 -25.743 1.00 78.88 80 VAL A CA 1
ATOM 622 C C . VAL A 1 80 ? 11.305 -0.135 -25.345 1.00 78.88 80 VAL A C 1
ATOM 624 O O . VAL A 1 80 ? 11.811 -0.326 -24.245 1.00 78.88 80 VAL A O 1
ATOM 627 N N . THR A 1 81 ? 11.790 0.746 -26.220 1.00 77.19 81 THR A N 1
ATOM 628 C CA . THR A 1 81 ? 13.009 1.524 -25.983 1.00 77.19 81 THR A CA 1
ATOM 629 C C . THR A 1 81 ? 12.862 2.449 -24.776 1.00 77.19 81 THR A C 1
ATOM 631 O O . THR A 1 81 ? 13.762 2.488 -23.943 1.00 77.19 81 THR A O 1
ATOM 634 N N . ASP A 1 82 ? 11.709 3.102 -24.618 1.00 79.06 82 ASP A N 1
ATOM 635 C CA . ASP A 1 82 ? 11.449 3.979 -23.472 1.00 79.06 82 ASP A CA 1
ATOM 636 C C . ASP A 1 82 ? 11.347 3.169 -22.173 1.00 79.06 82 ASP A C 1
ATOM 638 O O . ASP A 1 82 ? 11.857 3.578 -21.133 1.00 79.06 82 ASP A O 1
ATOM 642 N N . LEU A 1 83 ? 10.729 1.985 -22.216 1.00 78.06 83 LEU A N 1
ATOM 643 C CA . LEU A 1 83 ? 10.641 1.101 -21.051 1.00 78.06 83 LEU A CA 1
ATOM 644 C C . LEU A 1 83 ? 12.009 0.555 -20.625 1.00 78.06 83 LEU A C 1
ATOM 646 O O . LEU A 1 83 ? 12.256 0.397 -19.438 1.00 78.06 83 LEU A O 1
ATOM 650 N N . MET A 1 84 ? 12.908 0.274 -21.567 1.00 77.12 84 MET A N 1
ATOM 651 C CA . MET A 1 84 ? 14.253 -0.208 -21.236 1.00 77.12 84 MET A CA 1
ATOM 652 C C . MET A 1 84 ? 15.191 0.913 -20.774 1.00 77.12 84 MET A C 1
ATOM 654 O O . MET A 1 84 ? 16.160 0.629 -20.082 1.00 77.12 84 MET A O 1
ATOM 658 N N . GLN A 1 85 ? 14.923 2.170 -21.144 1.00 79.19 85 GLN A N 1
ATOM 659 C CA . GLN A 1 85 ? 15.708 3.325 -20.693 1.00 79.19 85 GLN A CA 1
ATOM 660 C C . GLN A 1 85 ? 15.281 3.835 -19.315 1.00 79.19 85 GLN A C 1
ATOM 662 O O . GLN A 1 85 ? 16.123 4.267 -18.539 1.00 79.19 85 GLN A O 1
ATOM 667 N N . ASN A 1 86 ? 13.985 3.795 -19.001 1.00 78.56 86 ASN A N 1
ATOM 668 C CA . ASN A 1 86 ? 13.471 4.359 -17.750 1.00 78.56 86 ASN A CA 1
ATOM 669 C C . ASN A 1 86 ? 13.552 3.397 -16.552 1.00 78.56 86 ASN A C 1
ATOM 671 O O . ASN A 1 86 ? 13.338 3.824 -15.418 1.00 78.56 86 ASN A O 1
ATOM 675 N N . PHE A 1 87 ? 13.817 2.109 -16.782 1.00 82.31 87 PHE A N 1
ATOM 676 C CA . PHE A 1 87 ? 13.837 1.089 -15.736 1.00 82.31 87 PHE A CA 1
ATOM 677 C C . PHE A 1 87 ? 15.106 0.243 -15.823 1.00 82.31 87 PHE A C 1
ATOM 679 O O . PHE A 1 87 ? 15.336 -0.417 -16.834 1.00 82.31 87 PHE A O 1
ATOM 686 N N . ASP A 1 88 ? 15.867 0.178 -14.727 1.00 84.44 88 ASP A N 1
ATOM 687 C CA . ASP A 1 88 ? 17.037 -0.707 -14.621 1.00 84.44 88 ASP A CA 1
ATOM 688 C C . ASP A 1 88 ? 16.637 -2.186 -14.711 1.00 84.44 88 ASP A C 1
ATOM 690 O O . ASP A 1 88 ? 17.334 -3.002 -15.316 1.00 84.44 88 ASP A O 1
ATOM 694 N N . SER A 1 89 ? 15.506 -2.563 -14.100 1.00 87.00 89 SER A N 1
ATOM 695 C CA . SER A 1 89 ? 14.998 -3.931 -14.190 1.00 87.00 89 SER A CA 1
ATOM 696 C C . SER A 1 89 ? 13.485 -4.019 -13.999 1.00 87.00 89 SER A C 1
ATOM 698 O O . SER A 1 89 ? 12.960 -4.018 -12.880 1.00 87.00 89 SER A O 1
ATOM 700 N N . LEU A 1 90 ? 12.778 -4.213 -15.116 1.00 89.88 90 LEU A N 1
ATOM 701 C CA . LEU A 1 90 ? 11.346 -4.532 -15.136 1.00 89.88 90 LEU A CA 1
ATOM 702 C C . LEU A 1 90 ? 11.028 -5.832 -14.383 1.00 89.88 90 LEU A C 1
ATOM 704 O O . LEU A 1 90 ? 9.986 -5.921 -13.734 1.00 89.88 90 LEU A O 1
ATOM 708 N N . ALA A 1 91 ? 11.931 -6.816 -14.413 1.00 91.75 91 ALA A N 1
ATOM 709 C CA . ALA A 1 91 ? 11.796 -8.053 -13.650 1.00 91.75 91 ALA A CA 1
ATOM 710 C C . ALA A 1 91 ? 11.806 -7.794 -12.136 1.00 91.75 91 ALA A C 1
ATOM 712 O O . ALA A 1 91 ? 10.935 -8.288 -11.424 1.00 91.75 91 ALA A O 1
ATOM 713 N N . ILE A 1 92 ? 12.753 -6.994 -11.631 1.00 91.62 92 ILE A N 1
ATOM 714 C CA . ILE A 1 92 ? 12.807 -6.655 -10.199 1.00 91.62 92 ILE A CA 1
ATOM 715 C C . ILE A 1 92 ? 11.574 -5.846 -9.799 1.00 91.62 92 ILE A C 1
ATOM 717 O O . ILE A 1 92 ? 11.002 -6.103 -8.742 1.00 91.62 92 ILE A O 1
ATOM 721 N N . MET A 1 93 ? 11.123 -4.916 -10.643 1.00 92.50 93 MET A N 1
ATOM 722 C CA . MET A 1 93 ? 9.900 -4.154 -10.394 1.00 92.50 93 MET A CA 1
ATOM 723 C C . MET A 1 93 ? 8.665 -5.066 -10.332 1.00 92.50 93 MET A C 1
ATOM 725 O O . MET A 1 93 ? 7.880 -4.975 -9.388 1.00 92.50 93 MET A O 1
ATOM 729 N N . GLY A 1 94 ? 8.513 -5.982 -11.294 1.00 94.38 94 GLY A N 1
ATOM 730 C CA . GLY A 1 94 ? 7.435 -6.970 -11.316 1.00 94.38 94 GLY A CA 1
ATOM 731 C C . GLY A 1 94 ? 7.424 -7.819 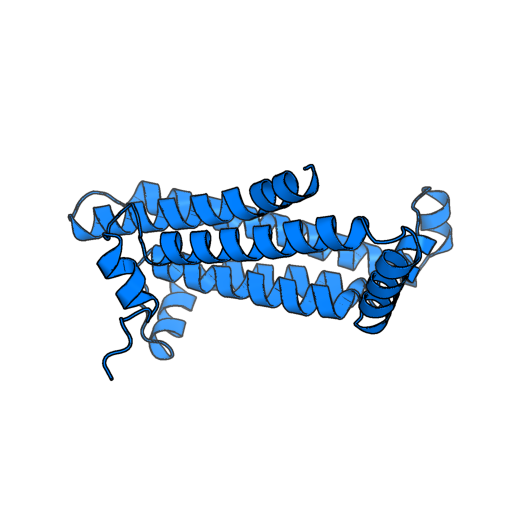-10.047 1.00 94.38 94 GLY A C 1
ATOM 732 O O . GLY A 1 94 ? 6.425 -7.830 -9.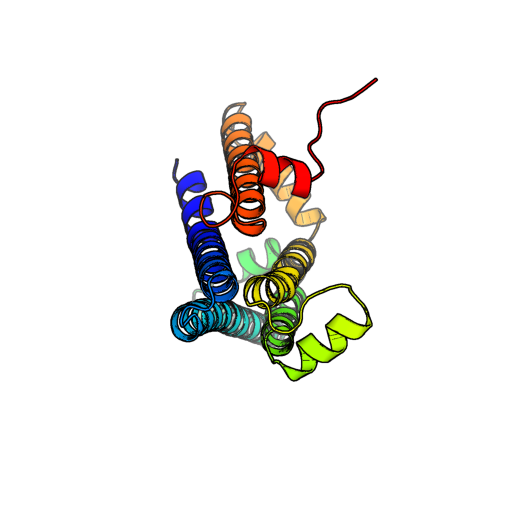321 1.00 94.38 94 GLY A O 1
ATOM 733 N N . ALA A 1 95 ? 8.555 -8.458 -9.729 1.00 95.06 95 ALA A N 1
ATOM 734 C CA . ALA A 1 95 ? 8.757 -9.235 -8.505 1.00 95.06 95 ALA A CA 1
ATOM 735 C C . ALA A 1 95 ? 8.494 -8.424 -7.231 1.00 95.06 95 ALA A C 1
ATOM 737 O O . ALA A 1 95 ? 7.811 -8.893 -6.319 1.00 95.06 95 ALA A O 1
ATOM 738 N N . GLY A 1 96 ? 8.974 -7.184 -7.200 1.00 95.31 96 GLY A N 1
ATOM 739 C CA . GLY A 1 96 ? 8.795 -6.234 -6.111 1.00 95.31 96 GLY A CA 1
ATOM 740 C C . GLY A 1 96 ? 7.355 -5.823 -5.854 1.00 95.31 96 GLY A C 1
ATOM 741 O O . GLY A 1 96 ? 7.038 -5.403 -4.747 1.00 95.31 96 GLY A O 1
ATOM 742 N N . ILE A 1 97 ? 6.471 -5.970 -6.839 1.00 96.50 97 ILE A N 1
ATOM 743 C CA . ILE A 1 97 ? 5.044 -5.698 -6.686 1.00 96.50 97 ILE A CA 1
ATOM 744 C C . ILE A 1 97 ? 4.296 -6.980 -6.322 1.00 96.50 97 ILE A C 1
ATOM 746 O O . ILE A 1 97 ? 3.546 -7.002 -5.341 1.00 96.50 97 ILE A O 1
ATOM 750 N N . TRP A 1 98 ? 4.475 -8.062 -7.085 1.00 97.44 98 TRP A N 1
ATOM 751 C CA . TRP A 1 98 ? 3.635 -9.246 -6.909 1.00 97.44 98 TRP A CA 1
ATOM 752 C C . TRP A 1 98 ? 3.985 -10.041 -5.646 1.00 97.44 98 TRP A C 1
ATOM 754 O O . TRP A 1 98 ? 3.067 -10.500 -4.964 1.00 97.44 98 TRP A O 1
ATOM 764 N N . ILE A 1 99 ? 5.270 -10.156 -5.276 1.00 97.31 99 ILE A N 1
ATOM 765 C CA . ILE A 1 99 ? 5.683 -10.917 -4.084 1.00 97.31 99 ILE A CA 1
ATOM 766 C C . ILE A 1 99 ? 5.103 -10.283 -2.813 1.00 97.31 99 ILE A C 1
ATOM 768 O O . ILE A 1 99 ? 4.400 -10.983 -2.076 1.00 97.31 99 ILE A O 1
ATOM 772 N N . PRO A 1 100 ? 5.293 -8.974 -2.540 1.00 97.69 100 PRO A N 1
ATOM 773 C CA . PRO A 1 100 ? 4.698 -8.374 -1.353 1.00 97.69 100 PRO A CA 1
ATOM 774 C C . PRO A 1 100 ? 3.173 -8.312 -1.428 1.00 97.69 100 PRO A C 1
ATOM 776 O O . PRO A 1 100 ? 2.530 -8.302 -0.385 1.00 97.69 100 PRO A O 1
ATOM 779 N N . SER A 1 101 ? 2.574 -8.323 -2.625 1.00 97.88 101 SER A N 1
ATOM 780 C CA . SER A 1 101 ? 1.115 -8.407 -2.756 1.00 97.88 101 SER A CA 1
ATOM 781 C C . SER A 1 101 ? 0.569 -9.744 -2.260 1.00 97.88 101 SER A C 1
ATOM 783 O O . SER A 1 101 ? -0.400 -9.773 -1.500 1.00 97.88 101 SER A O 1
ATOM 785 N N . VAL A 1 102 ? 1.228 -10.854 -2.608 1.00 98.19 102 VAL A N 1
ATOM 786 C CA . VAL A 1 102 ? 0.897 -12.177 -2.056 1.00 98.19 102 VAL A CA 1
ATOM 787 C C . VAL A 1 102 ? 1.107 -12.189 -0.543 1.00 98.19 102 VAL A C 1
ATOM 789 O O . VAL A 1 102 ? 0.231 -12.643 0.191 1.00 98.19 102 VAL A O 1
ATOM 792 N N . LEU A 1 103 ? 2.226 -11.645 -0.055 1.00 97.69 103 LEU A N 1
ATOM 793 C CA . LEU A 1 103 ? 2.483 -11.551 1.385 1.00 97.69 103 LEU A CA 1
ATOM 794 C C . LEU A 1 103 ? 1.434 -10.690 2.103 1.00 97.69 103 LEU A C 1
ATOM 796 O O . LEU A 1 103 ? 0.977 -11.070 3.175 1.00 97.69 103 LEU A O 1
ATOM 800 N N . GLY A 1 104 ? 0.994 -9.582 1.508 1.00 97.19 104 GLY A N 1
ATOM 801 C CA . GLY A 1 104 ? -0.056 -8.714 2.043 1.00 97.19 104 GLY A CA 1
ATOM 802 C C . GLY A 1 104 ? -1.393 -9.440 2.184 1.00 97.19 104 GLY A C 1
ATOM 803 O O . GLY A 1 104 ? -2.043 -9.339 3.226 1.00 97.19 104 GLY A O 1
ATOM 804 N N . LEU A 1 105 ? -1.766 -10.245 1.183 1.00 97.56 105 LEU A N 1
ATOM 805 C CA . LEU A 1 105 ? -2.942 -11.120 1.245 1.00 97.56 105 LEU A CA 1
ATOM 806 C C . LEU A 1 105 ? -2.794 -12.200 2.324 1.00 97.56 105 LEU A C 1
ATOM 808 O O . LEU A 1 105 ? -3.732 -12.444 3.084 1.00 97.56 105 LEU A O 1
ATOM 812 N N . LEU A 1 106 ? -1.615 -12.819 2.436 1.00 97.19 106 LEU A N 1
ATOM 813 C CA . LEU A 1 106 ? -1.333 -13.815 3.471 1.00 97.19 106 LEU A CA 1
ATOM 814 C C . LEU A 1 106 ? -1.418 -13.209 4.878 1.00 97.19 106 LEU A C 1
ATOM 816 O O . LEU A 1 106 ? -2.027 -13.817 5.756 1.00 97.19 106 LEU A O 1
ATOM 820 N N . LEU A 1 107 ? -0.887 -12.001 5.091 1.00 96.25 107 LEU A N 1
ATOM 821 C CA . LEU A 1 107 ? -0.946 -11.280 6.370 1.00 96.25 107 LEU A CA 1
ATOM 822 C C . LEU A 1 107 ? -2.379 -10.953 6.807 1.00 96.25 107 LEU A C 1
ATOM 824 O O . LEU A 1 107 ? -2.636 -10.835 8.004 1.00 96.25 107 LEU A O 1
ATOM 828 N N . LEU A 1 108 ? -3.322 -10.848 5.868 1.00 95.31 108 LEU A N 1
ATOM 829 C CA . LEU A 1 108 ? -4.734 -10.633 6.185 1.00 95.31 108 LEU A CA 1
ATOM 830 C C . LEU A 1 108 ? -5.391 -11.887 6.791 1.00 95.31 108 LEU A C 1
ATOM 832 O O . LEU A 1 108 ? -6.355 -11.776 7.560 1.00 95.31 108 LEU A O 1
ATOM 836 N N . THR A 1 109 ? -4.864 -13.080 6.485 1.00 95.75 109 THR A N 1
ATOM 837 C CA . THR A 1 109 ? -5.422 -14.349 6.966 1.00 95.75 109 THR A CA 1
ATOM 838 C C . THR A 1 109 ? -5.284 -14.484 8.488 1.00 95.75 109 THR A C 1
ATOM 840 O O . THR A 1 109 ? -4.242 -14.158 9.064 1.00 95.75 109 THR A O 1
ATOM 843 N N . PRO A 1 110 ? -6.309 -15.013 9.184 1.00 93.50 110 PRO A N 1
ATOM 844 C CA . PRO A 1 110 ? -6.321 -15.063 10.647 1.00 93.50 110 PRO A CA 1
ATOM 845 C C . PRO A 1 110 ? -5.169 -15.894 11.222 1.00 93.50 110 PRO A C 1
ATOM 847 O O . PRO A 1 110 ? -4.676 -15.602 12.311 1.00 93.50 110 PRO A O 1
ATOM 850 N N . TRP A 1 111 ? -4.714 -16.915 10.491 1.00 95.56 111 TRP A N 1
ATOM 851 C CA . TRP A 1 111 ? -3.604 -17.760 10.917 1.00 95.56 111 TRP A CA 1
ATOM 852 C C . TRP A 1 111 ? -2.283 -16.984 10.982 1.00 95.56 111 TRP A C 1
ATOM 854 O O . TRP A 1 111 ? -1.602 -17.029 12.008 1.00 95.56 111 TRP A O 1
ATOM 864 N N . VAL A 1 112 ? -1.958 -16.207 9.943 1.00 95.06 112 VAL A N 1
ATOM 865 C CA . VAL A 1 112 ? -0.725 -15.407 9.916 1.00 95.06 112 VAL A CA 1
ATOM 866 C C . VAL A 1 112 ? -0.782 -14.282 10.950 1.00 95.06 112 VAL A C 1
ATOM 868 O O . VAL A 1 112 ? 0.205 -14.049 11.645 1.00 95.06 112 VAL A O 1
ATOM 871 N N . ARG A 1 113 ? -1.942 -13.641 11.151 1.00 94.38 113 ARG A N 1
ATOM 872 C CA . ARG A 1 113 ? -2.097 -12.603 12.191 1.00 94.38 113 ARG A CA 1
ATOM 873 C C . ARG A 1 113 ? -1.823 -13.127 13.597 1.00 94.38 113 ARG A C 1
ATOM 875 O O . ARG A 1 113 ? -1.142 -12.464 14.373 1.00 94.38 113 ARG A O 1
ATOM 882 N N . ARG A 1 114 ? -2.316 -14.327 13.917 1.00 93.81 114 ARG A N 1
ATOM 883 C CA . ARG A 1 114 ? -2.060 -14.987 15.209 1.00 93.81 114 ARG A CA 1
ATOM 884 C C . ARG A 1 114 ? -0.597 -15.365 15.398 1.00 93.81 114 ARG A C 1
ATOM 886 O O . ARG A 1 114 ? -0.132 -15.463 16.529 1.00 93.81 114 ARG A O 1
ATOM 893 N N . LEU A 1 115 ? 0.128 -15.624 14.312 1.00 94.12 115 LEU A N 1
ATOM 894 C CA . LEU A 1 115 ? 1.568 -15.845 14.379 1.00 94.12 115 LEU A CA 1
ATOM 895 C C . LEU A 1 115 ? 2.305 -14.521 14.610 1.00 94.12 115 LEU A C 1
ATOM 897 O O . LEU A 1 115 ? 3.155 -14.445 15.492 1.00 94.12 115 LEU A O 1
ATOM 901 N N . ALA A 1 116 ? 1.927 -13.468 13.882 1.00 92.81 116 ALA A N 1
ATOM 902 C CA . ALA A 1 116 ? 2.496 -12.133 14.032 1.00 92.81 116 ALA A CA 1
ATOM 903 C C . ALA A 1 116 ? 2.272 -11.553 15.440 1.00 92.81 116 ALA A C 1
ATOM 905 O O . ALA A 1 116 ? 3.183 -10.940 15.992 1.00 92.81 116 ALA A O 1
ATOM 906 N N . SER A 1 117 ? 1.123 -11.823 16.072 1.00 94.25 117 SER A N 1
ATOM 907 C CA . SER A 1 117 ? 0.842 -11.393 17.450 1.00 94.25 117 SER A CA 1
ATOM 908 C C . SER A 1 117 ? 1.733 -12.058 18.506 1.00 94.25 117 SER A C 1
ATOM 910 O O . SER A 1 117 ? 1.763 -11.609 19.647 1.00 94.25 117 SER A O 1
ATOM 912 N N . LYS A 1 118 ? 2.463 -13.128 18.158 1.00 93.56 118 LYS A N 1
ATOM 913 C CA . LYS A 1 118 ? 3.489 -13.712 19.041 1.00 93.56 118 LYS A CA 1
ATOM 914 C C . LYS A 1 118 ? 4.804 -12.935 19.006 1.00 93.56 118 LYS A C 1
ATOM 916 O O . LYS A 1 118 ? 5.597 -13.066 19.930 1.00 93.56 118 LYS A O 1
ATOM 921 N N . LEU A 1 119 ? 5.046 -12.172 17.939 1.00 94.44 119 LEU A N 1
ATOM 922 C CA . LEU A 1 119 ? 6.278 -11.406 17.731 1.00 94.44 119 LEU A CA 1
ATOM 923 C C . LEU A 1 119 ? 6.093 -9.917 18.042 1.00 94.44 119 LEU A C 1
ATOM 925 O O . LEU A 1 119 ? 7.020 -9.270 18.517 1.00 94.44 119 LEU A O 1
ATOM 929 N N . ILE A 1 120 ? 4.908 -9.372 17.765 1.00 93.00 120 ILE A N 1
ATOM 930 C CA . ILE A 1 120 ? 4.601 -7.942 17.868 1.00 93.00 120 ILE A CA 1
ATOM 931 C C . ILE A 1 120 ? 3.337 -7.780 18.726 1.00 93.00 120 ILE A C 1
ATOM 933 O O . ILE A 1 120 ? 2.407 -8.572 18.560 1.00 93.00 120 ILE A O 1
ATOM 937 N N . PRO A 1 121 ? 3.251 -6.769 19.616 1.00 92.38 121 PRO A N 1
ATOM 938 C CA . PRO A 1 121 ? 2.074 -6.525 20.453 1.00 92.38 121 PRO A CA 1
ATOM 939 C C . PRO A 1 121 ? 0.894 -5.963 19.637 1.00 92.38 121 PRO A C 1
ATOM 941 O O . PRO A 1 121 ? 0.541 -4.790 19.747 1.00 92.38 121 PRO A O 1
ATOM 944 N N . ILE A 1 122 ? 0.286 -6.804 18.801 1.00 92.81 122 ILE A N 1
ATOM 945 C CA . ILE A 1 122 ? -0.921 -6.502 18.023 1.00 92.81 122 ILE A CA 1
ATOM 946 C C . ILE A 1 122 ? -2.092 -7.358 18.508 1.00 92.81 122 ILE A C 1
ATOM 948 O O . ILE A 1 122 ? -1.907 -8.516 18.879 1.00 92.81 122 ILE A O 1
ATOM 952 N N . ASP A 1 123 ? -3.306 -6.807 18.466 1.00 94.00 123 ASP A N 1
ATOM 953 C CA . ASP A 1 123 ? -4.527 -7.592 18.672 1.00 94.00 123 ASP A CA 1
ATOM 954 C C . ASP A 1 123 ? -4.870 -8.330 17.364 1.00 94.00 123 ASP A C 1
ATOM 956 O O . ASP A 1 123 ? -5.232 -7.670 16.380 1.00 94.00 123 ASP A O 1
ATOM 960 N N . PRO A 1 124 ? -4.763 -9.674 17.313 1.00 92.62 124 PRO A N 1
ATOM 961 C CA . PRO A 1 124 ? -5.032 -10.430 16.102 1.00 92.62 124 PRO A CA 1
ATOM 962 C C . PRO A 1 124 ? -6.500 -10.370 15.685 1.00 92.62 124 PRO A C 1
ATOM 964 O O . PRO A 1 124 ? -6.761 -10.671 14.529 1.00 92.62 124 PRO A O 1
ATOM 967 N N . ASP A 1 125 ? -7.443 -9.986 16.547 1.00 93.25 125 ASP A N 1
ATOM 968 C CA . ASP A 1 125 ? -8.873 -9.916 16.217 1.00 93.25 125 ASP A CA 1
ATOM 969 C C . ASP A 1 125 ? -9.341 -8.499 15.850 1.00 93.25 125 ASP A C 1
ATOM 971 O O . ASP A 1 125 ? -10.473 -8.312 15.402 1.00 93.25 125 ASP A O 1
ATOM 975 N N . SER A 1 126 ? -8.463 -7.501 15.977 1.00 94.94 126 SER A N 1
ATOM 976 C CA . SER A 1 126 ? -8.757 -6.116 15.613 1.00 94.94 126 SER A CA 1
ATOM 977 C C . SER A 1 126 ? -8.671 -5.893 14.095 1.00 94.94 126 SER A C 1
ATOM 979 O O . SER A 1 126 ? -7.588 -6.057 13.516 1.00 94.94 126 SER A O 1
ATOM 981 N N . PRO A 1 127 ? -9.750 -5.423 13.430 1.00 94.94 127 PRO A N 1
ATOM 982 C CA . PRO A 1 127 ? -9.710 -5.113 12.003 1.00 94.94 127 PRO A CA 1
ATOM 983 C C . PRO A 1 127 ? -8.680 -4.044 11.636 1.00 94.94 127 PRO A C 1
ATOM 985 O O . PRO A 1 127 ? -8.047 -4.135 10.588 1.00 94.94 127 PRO A O 1
ATOM 988 N N . VAL A 1 128 ? -8.454 -3.058 12.510 1.00 95.88 128 VAL A N 1
ATOM 989 C CA . VAL A 1 128 ? -7.456 -2.002 12.266 1.00 95.88 128 VAL A CA 1
ATOM 990 C C . VAL A 1 128 ? -6.042 -2.573 12.250 1.00 95.88 128 VAL A C 1
ATOM 992 O O . VAL A 1 128 ? -5.264 -2.222 11.367 1.00 95.88 128 VAL A O 1
ATOM 995 N N . HIS A 1 129 ? -5.710 -3.469 13.184 1.00 95.44 129 HIS A N 1
ATOM 996 C CA . HIS A 1 129 ? -4.389 -4.100 13.215 1.00 95.44 129 HIS A CA 1
ATOM 997 C C . HIS A 1 129 ? -4.187 -5.035 12.021 1.00 95.44 129 HIS A C 1
ATOM 999 O O . HIS A 1 129 ? -3.100 -5.057 11.452 1.00 95.44 129 HIS A O 1
ATOM 1005 N N . ALA A 1 130 ? -5.234 -5.751 11.600 1.00 96.00 130 ALA A N 1
ATOM 1006 C CA . ALA A 1 130 ? -5.190 -6.599 10.413 1.00 96.00 130 ALA A CA 1
ATOM 1007 C C . ALA A 1 130 ? -4.890 -5.795 9.136 1.00 96.00 130 ALA A C 1
ATOM 1009 O O . ALA A 1 130 ? -3.971 -6.136 8.392 1.00 96.00 130 ALA A O 1
ATOM 1010 N N . VAL A 1 131 ? -5.622 -4.699 8.907 1.00 96.69 131 VAL A N 1
ATOM 1011 C CA . VAL A 1 131 ? -5.405 -3.822 7.748 1.00 96.69 131 VAL A CA 1
ATOM 1012 C C . VAL A 1 131 ? -4.038 -3.143 7.816 1.00 96.69 131 VAL A C 1
ATOM 1014 O O . VAL A 1 131 ? -3.318 -3.133 6.822 1.00 96.69 131 VAL A O 1
ATOM 1017 N N . ALA A 1 132 ? -3.653 -2.608 8.979 1.00 95.25 132 ALA A N 1
ATOM 1018 C CA . ALA A 1 132 ? -2.364 -1.941 9.148 1.00 95.25 132 ALA A CA 1
ATOM 1019 C C . ALA A 1 132 ? -1.193 -2.896 8.883 1.00 95.25 132 ALA A C 1
ATOM 1021 O O . ALA A 1 132 ? -0.255 -2.527 8.179 1.00 95.25 132 ALA A O 1
ATOM 1022 N N . LEU A 1 133 ? -1.273 -4.133 9.389 1.00 96.00 133 LEU A N 1
ATOM 1023 C CA . LEU A 1 133 ? -0.282 -5.172 9.128 1.00 96.00 133 LEU A CA 1
ATOM 1024 C C . LEU A 1 133 ? -0.182 -5.464 7.630 1.00 96.00 133 LEU A C 1
ATOM 1026 O O . LEU A 1 133 ? 0.923 -5.498 7.095 1.00 96.00 133 LEU A O 1
ATOM 1030 N N . ALA A 1 134 ? -1.315 -5.607 6.938 1.00 96.75 134 ALA A N 1
ATOM 1031 C CA . ALA A 1 134 ? -1.315 -5.802 5.495 1.00 96.75 134 ALA A CA 1
ATOM 1032 C C . ALA A 1 134 ? -0.677 -4.602 4.778 1.00 96.75 134 ALA A C 1
ATOM 1034 O O . ALA A 1 134 ? 0.200 -4.807 3.949 1.00 96.75 134 ALA A O 1
ATOM 1035 N N . PHE A 1 135 ? -1.034 -3.361 5.121 1.00 95.88 135 PHE A N 1
ATOM 1036 C CA . PHE A 1 135 ? -0.502 -2.136 4.501 1.00 95.88 135 PHE A CA 1
ATOM 1037 C C . PHE A 1 135 ? 1.011 -1.954 4.643 1.00 95.88 135 PHE A C 1
ATOM 1039 O O . PHE A 1 135 ? 1.603 -1.258 3.821 1.00 95.88 135 PHE A O 1
ATOM 1046 N N . THR A 1 136 ? 1.668 -2.614 5.601 1.00 95.44 136 THR A N 1
ATOM 1047 C CA . THR A 1 136 ? 3.140 -2.610 5.662 1.00 95.44 136 THR A CA 1
ATOM 1048 C C . THR A 1 136 ? 3.779 -3.109 4.363 1.00 95.44 136 THR A C 1
ATOM 1050 O O . THR A 1 136 ? 4.821 -2.596 3.959 1.00 95.44 136 THR A O 1
ATOM 1053 N N . MET A 1 137 ? 3.132 -4.036 3.646 1.00 97.19 137 MET A N 1
ATOM 1054 C CA . MET A 1 137 ? 3.642 -4.523 2.363 1.00 97.19 137 MET A CA 1
ATOM 1055 C C . MET A 1 137 ? 3.559 -3.472 1.251 1.00 97.19 137 MET A C 1
ATOM 1057 O O . MET A 1 137 ? 4.395 -3.508 0.359 1.00 97.19 137 MET A O 1
ATOM 1061 N N . LEU A 1 138 ? 2.660 -2.479 1.320 1.00 95.06 138 LEU A N 1
ATOM 1062 C CA . LEU A 1 138 ? 2.661 -1.359 0.363 1.00 95.06 138 LEU A CA 1
ATOM 1063 C C . LEU A 1 138 ? 3.950 -0.534 0.454 1.00 95.06 138 LEU A C 1
ATOM 1065 O O . LEU A 1 138 ? 4.449 -0.060 -0.564 1.00 95.06 138 LEU A O 1
ATOM 1069 N N . VAL A 1 139 ? 4.515 -0.396 1.658 1.00 94.06 139 VAL A N 1
ATOM 1070 C CA . VAL A 1 139 ? 5.816 0.263 1.853 1.00 94.06 139 VAL A CA 1
ATOM 1071 C C . VAL A 1 139 ? 6.919 -0.552 1.184 1.00 94.06 139 VAL A C 1
ATOM 1073 O O . VAL A 1 139 ? 7.745 0.008 0.471 1.00 94.06 139 VAL A O 1
ATOM 1076 N N . VAL A 1 140 ? 6.898 -1.878 1.349 1.00 96.00 140 VAL A N 1
ATOM 1077 C CA . VAL A 1 140 ? 7.852 -2.783 0.688 1.00 96.00 140 VAL A CA 1
ATOM 1078 C C . VAL A 1 140 ? 7.738 -2.683 -0.836 1.00 96.00 140 VAL A C 1
ATOM 1080 O O . VAL A 1 140 ? 8.760 -2.558 -1.504 1.00 96.00 140 VAL A O 1
ATOM 1083 N N . ILE A 1 141 ? 6.515 -2.657 -1.380 1.00 94.94 141 ILE A N 1
ATOM 1084 C CA . ILE A 1 141 ? 6.275 -2.459 -2.818 1.00 94.94 141 ILE A CA 1
ATOM 1085 C C . ILE A 1 141 ? 6.888 -1.139 -3.282 1.00 94.94 141 ILE A C 1
ATOM 1087 O O . ILE A 1 141 ? 7.608 -1.122 -4.273 1.00 94.94 141 ILE A O 1
ATOM 1091 N N . ASN A 1 142 ? 6.637 -0.040 -2.566 1.00 91.88 142 ASN A N 1
ATOM 1092 C CA . ASN A 1 142 ? 7.159 1.276 -2.930 1.00 91.88 142 ASN A CA 1
ATOM 1093 C C . ASN A 1 142 ? 8.699 1.298 -2.936 1.00 91.88 142 ASN A C 1
ATOM 1095 O O . ASN A 1 142 ? 9.308 1.783 -3.890 1.00 91.88 142 ASN A O 1
ATOM 1099 N N . LEU A 1 143 ? 9.330 0.704 -1.919 1.00 92.38 143 LEU A N 1
ATOM 1100 C CA . LEU A 1 143 ? 10.786 0.616 -1.831 1.00 92.38 143 LEU A CA 1
ATOM 1101 C C . LEU A 1 143 ? 11.383 -0.213 -2.974 1.00 92.38 143 LEU A C 1
ATOM 1103 O O . LEU A 1 143 ? 12.315 0.246 -3.630 1.00 92.38 143 LEU A O 1
ATOM 1107 N N . ILE A 1 144 ? 10.844 -1.404 -3.256 1.00 91.94 144 ILE A N 1
ATOM 1108 C CA . ILE A 1 144 ? 11.380 -2.248 -4.335 1.00 91.94 144 ILE A CA 1
ATOM 1109 C C . ILE A 1 144 ? 11.082 -1.638 -5.706 1.00 91.94 144 ILE A C 1
ATOM 1111 O O . ILE A 1 144 ? 11.942 -1.684 -6.577 1.00 91.94 144 ILE A O 1
ATOM 1115 N N . ALA A 1 145 ? 9.918 -1.019 -5.907 1.00 87.75 145 ALA A N 1
ATOM 1116 C CA . ALA A 1 145 ? 9.616 -0.309 -7.148 1.00 87.75 145 ALA A CA 1
ATOM 1117 C C . ALA A 1 145 ? 10.603 0.846 -7.384 1.00 87.75 145 ALA A C 1
ATOM 1119 O O . ALA A 1 145 ? 11.108 0.995 -8.492 1.00 87.75 145 ALA A O 1
ATOM 1120 N N . THR A 1 146 ? 10.947 1.597 -6.333 1.00 86.75 146 THR A N 1
ATOM 1121 C CA . THR A 1 146 ? 11.976 2.650 -6.392 1.00 86.75 146 THR A CA 1
ATOM 1122 C C . THR A 1 146 ? 13.341 2.071 -6.778 1.00 86.75 146 THR A C 1
ATOM 1124 O O . THR A 1 146 ? 14.033 2.632 -7.623 1.00 86.75 146 THR A O 1
ATOM 1127 N N . LEU A 1 147 ? 13.714 0.916 -6.217 1.00 87.50 147 LEU A N 1
ATOM 1128 C CA . LEU A 1 147 ? 14.937 0.204 -6.603 1.00 87.50 147 LEU A CA 1
ATOM 1129 C C . LEU A 1 147 ? 14.882 -0.339 -8.041 1.00 87.50 147 LEU A C 1
ATOM 1131 O O . LEU A 1 147 ? 15.904 -0.339 -8.715 1.00 87.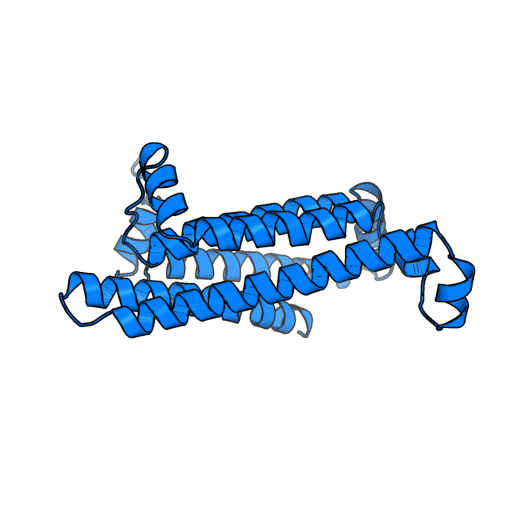50 147 LEU A O 1
ATOM 1135 N N . GLY A 1 148 ? 13.715 -0.780 -8.514 1.00 85.19 148 GLY A N 1
ATOM 1136 C CA . GLY A 1 148 ? 13.516 -1.317 -9.864 1.00 85.19 148 GLY A CA 1
ATOM 1137 C C . GLY A 1 148 ? 13.598 -0.261 -10.969 1.00 85.19 148 GLY A C 1
ATOM 1138 O O . GLY A 1 148 ? 14.022 -0.579 -12.078 1.00 85.19 148 GLY A O 1
ATOM 1139 N N . ILE A 1 149 ? 13.238 0.992 -10.664 1.00 86.31 149 ILE A N 1
ATOM 1140 C CA . ILE A 1 149 ? 13.494 2.140 -11.551 1.00 86.31 149 ILE A CA 1
ATOM 1141 C C . ILE A 1 149 ? 15.004 2.374 -11.676 1.00 86.31 149 ILE A C 1
ATOM 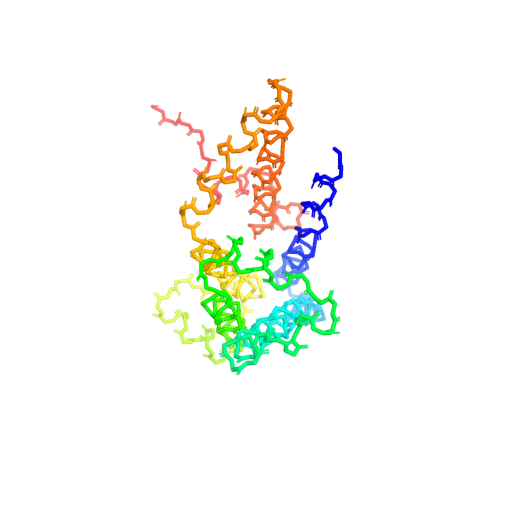1143 O O . ILE A 1 149 ? 15.494 2.607 -12.778 1.00 86.31 149 ILE A O 1
ATOM 1147 N N . GLY A 1 150 ? 15.738 2.248 -10.567 1.00 85.06 150 GLY A N 1
ATOM 1148 C CA . GLY A 1 150 ? 17.176 2.483 -10.509 1.00 85.06 150 GLY A CA 1
ATOM 1149 C C . GLY A 1 150 ? 17.509 3.872 -9.974 1.00 85.06 150 GLY A C 1
ATOM 1150 O O . GLY A 1 150 ? 16.953 4.881 -10.408 1.00 85.06 150 GLY A O 1
ATOM 1151 N N . LEU A 1 151 ? 18.441 3.948 -9.018 1.00 81.06 151 LEU A N 1
ATOM 1152 C CA . LEU A 1 151 ? 18.842 5.226 -8.410 1.00 81.06 151 LEU A CA 1
ATOM 1153 C C . LEU A 1 151 ? 19.531 6.162 -9.419 1.00 81.06 151 LEU A C 1
ATOM 1155 O O . LEU A 1 151 ? 19.402 7.380 -9.296 1.00 81.06 151 LEU A O 1
ATOM 1159 N N . GLY A 1 152 ? 20.227 5.599 -10.415 1.00 80.81 152 GLY A N 1
ATOM 1160 C CA . GLY A 1 152 ? 20.835 6.351 -11.517 1.00 80.81 152 GLY A CA 1
ATOM 1161 C C . GLY A 1 152 ? 19.775 7.033 -12.380 1.00 80.81 152 GLY A C 1
ATOM 1162 O O . GLY A 1 152 ? 19.764 8.258 -12.469 1.00 80.81 152 GLY A O 1
ATOM 1163 N N . ASN A 1 153 ? 18.812 6.258 -12.888 1.00 81.50 153 ASN A N 1
ATOM 1164 C CA . ASN A 1 153 ? 17.710 6.767 -13.714 1.00 81.50 153 ASN A CA 1
ATOM 1165 C C . ASN A 1 153 ? 16.842 7.782 -12.958 1.00 81.50 153 ASN A C 1
ATOM 1167 O O . ASN A 1 153 ? 16.408 8.781 -13.531 1.00 81.50 153 ASN A O 1
ATOM 1171 N N . LEU A 1 154 ? 16.627 7.580 -11.652 1.00 78.75 154 LEU A N 1
ATOM 1172 C CA . LEU A 1 154 ? 15.961 8.566 -10.796 1.00 78.75 154 LEU A CA 1
ATOM 1173 C C . LEU A 1 154 ? 16.763 9.868 -10.701 1.00 78.75 154 LEU A C 1
ATOM 1175 O O . LEU A 1 154 ? 16.189 10.946 -10.834 1.00 78.75 154 LEU A O 1
ATOM 1179 N N . SER A 1 155 ? 18.080 9.788 -10.491 1.00 79.75 155 SER A N 1
ATOM 1180 C CA . SER A 1 155 ? 18.942 10.973 -10.425 1.00 79.75 155 SER A CA 1
ATOM 1181 C C . SER A 1 155 ? 18.959 11.737 -11.748 1.00 79.75 155 SER A C 1
ATOM 1183 O O . SER A 1 155 ? 18.825 12.961 -11.744 1.00 79.75 155 SER A O 1
ATOM 1185 N N . GLU A 1 156 ? 19.063 11.030 -12.872 1.00 82.62 156 GLU A N 1
ATOM 1186 C CA . GLU A 1 156 ? 19.026 11.622 -14.210 1.00 82.62 156 GLU A CA 1
ATOM 1187 C C . GLU A 1 156 ? 17.668 12.253 -14.511 1.00 82.62 156 GLU A C 1
ATOM 1189 O O . GLU A 1 156 ? 17.616 13.387 -14.980 1.00 82.62 156 GLU A O 1
ATOM 1194 N N . SER A 1 157 ? 16.569 11.587 -14.149 1.00 76.50 157 SER A N 1
ATOM 1195 C CA . SER A 1 157 ? 15.215 12.133 -14.294 1.00 76.50 157 SER A CA 1
ATOM 1196 C C . SER A 1 157 ? 15.031 13.419 -13.484 1.00 76.50 157 SER A C 1
ATOM 1198 O O . SER A 1 157 ? 14.467 14.393 -13.981 1.00 76.50 157 SER A O 1
ATOM 1200 N N . ILE A 1 158 ? 15.548 13.463 -12.251 1.00 75.69 158 ILE A N 1
ATOM 1201 C CA . ILE A 1 158 ? 15.497 14.657 -11.391 1.00 75.69 158 ILE A CA 1
ATOM 1202 C C . ILE A 1 158 ? 16.368 15.785 -11.969 1.00 75.69 158 ILE A C 1
ATOM 1204 O O . ILE A 1 158 ? 15.954 16.948 -11.986 1.00 75.69 158 ILE A O 1
ATOM 1208 N N . GLN A 1 159 ? 17.562 15.469 -12.476 1.00 76.94 159 GLN A N 1
ATOM 1209 C CA . GLN A 1 159 ? 18.449 16.449 -13.116 1.00 76.94 159 GLN A CA 1
ATOM 1210 C C . GLN A 1 159 ? 17.855 17.000 -14.417 1.00 76.94 159 GLN A C 1
ATOM 1212 O O . GLN A 1 159 ? 17.896 18.213 -14.643 1.00 76.94 159 GLN A O 1
ATOM 1217 N N . ALA A 1 160 ? 17.253 16.143 -15.243 1.00 73.88 160 ALA A N 1
ATOM 1218 C CA . ALA A 1 160 ? 16.561 16.530 -16.466 1.00 73.88 160 ALA A CA 1
ATOM 1219 C C . ALA A 1 160 ? 15.373 17.461 -16.172 1.00 73.88 160 ALA A C 1
ATOM 1221 O O . ALA A 1 160 ? 15.260 18.512 -16.802 1.00 73.88 160 ALA A O 1
ATOM 1222 N N . GLN A 1 161 ? 14.558 17.153 -15.156 1.00 68.62 161 GLN A N 1
ATOM 1223 C CA . GLN A 1 161 ? 13.469 18.030 -14.692 1.00 68.62 161 GLN A CA 1
ATOM 1224 C C . GLN A 1 161 ? 13.981 19.388 -14.188 1.00 68.62 161 GLN A C 1
ATOM 1226 O O . GLN A 1 161 ? 13.369 20.425 -14.424 1.00 68.62 161 GLN A O 1
ATOM 1231 N N . THR A 1 162 ? 15.142 19.410 -13.532 1.00 66.31 162 THR A N 1
ATOM 1232 C CA . THR A 1 162 ? 15.746 20.657 -13.031 1.00 66.31 162 THR A CA 1
ATOM 1233 C C . THR A 1 162 ? 16.303 21.532 -14.165 1.00 66.31 162 THR A C 1
ATOM 1235 O O . THR A 1 162 ? 16.364 22.754 -14.029 1.00 66.31 162 THR A O 1
ATOM 1238 N N . SER A 1 163 ? 16.699 20.921 -15.286 1.00 64.88 163 SER A N 1
ATOM 1239 C CA . SER A 1 163 ? 17.423 21.587 -16.380 1.00 64.88 163 SER A CA 1
ATOM 1240 C C . SER A 1 163 ? 16.527 22.014 -17.549 1.00 64.88 163 SER A C 1
ATOM 1242 O O . SER A 1 163 ? 16.863 22.967 -18.249 1.00 64.88 163 SER A O 1
ATOM 1244 N N . ALA A 1 164 ? 15.405 21.324 -17.780 1.00 60.66 164 ALA A N 1
ATOM 1245 C CA . ALA A 1 164 ? 14.561 21.517 -18.962 1.00 60.66 164 ALA A CA 1
ATOM 1246 C C . ALA A 1 164 ? 13.612 22.731 -18.885 1.00 60.66 164 ALA A C 1
ATOM 1248 O O . ALA A 1 164 ? 13.238 23.267 -19.926 1.00 60.66 164 ALA A O 1
ATOM 1249 N N . GLU A 1 165 ? 13.246 23.216 -17.693 1.00 52.38 165 GLU A N 1
ATOM 1250 C CA . GLU A 1 165 ? 12.318 24.347 -17.541 1.00 52.38 165 GLU A CA 1
ATOM 1251 C C . GLU A 1 165 ? 12.763 25.283 -16.410 1.00 52.38 165 GLU A C 1
ATOM 1253 O O . GLU A 1 165 ? 12.610 24.985 -15.225 1.00 52.38 165 GLU A O 1
ATOM 1258 N N . GLY A 1 166 ? 13.318 26.442 -16.779 1.00 52.03 166 GLY A N 1
ATOM 1259 C CA . GLY A 1 166 ? 13.855 27.438 -15.851 1.00 52.03 166 GLY A CA 1
ATOM 1260 C C . GLY A 1 166 ? 12.932 27.744 -14.664 1.00 52.03 166 GLY A C 1
ATOM 1261 O O . GLY A 1 166 ? 11.889 28.376 -14.816 1.00 52.03 166 GLY A O 1
ATOM 1262 N N . GLY A 1 167 ? 13.340 27.308 -13.467 1.00 54.38 167 GLY A N 1
ATOM 1263 C CA . GLY A 1 167 ? 12.834 27.726 -12.151 1.00 54.38 167 GLY A CA 1
ATOM 1264 C C . GLY A 1 167 ? 11.411 27.300 -11.755 1.00 54.38 167 GLY A C 1
ATOM 1265 O 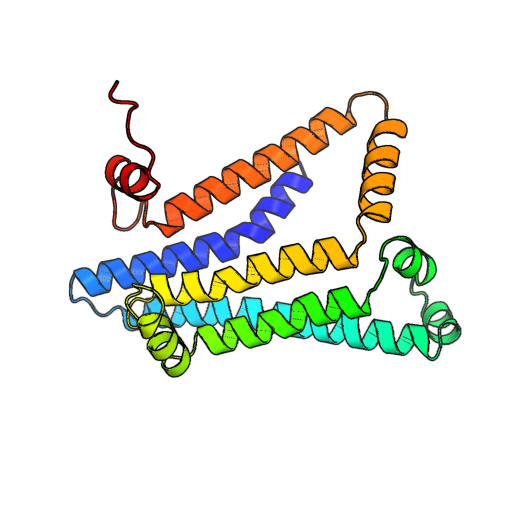O . GLY A 1 167 ? 11.181 27.008 -10.583 1.00 54.38 167 GLY A O 1
ATOM 1266 N N . ASN A 1 168 ? 10.455 27.230 -12.685 1.00 52.38 168 ASN A N 1
ATOM 1267 C CA . ASN A 1 168 ? 9.034 27.049 -12.360 1.00 52.38 168 ASN A CA 1
ATOM 1268 C C . ASN A 1 168 ? 8.622 25.593 -12.076 1.00 52.38 168 ASN A C 1
ATOM 1270 O O . ASN A 1 168 ? 7.710 25.381 -11.275 1.00 52.38 168 ASN A O 1
ATOM 1274 N N . GLN A 1 169 ? 9.298 24.586 -12.644 1.00 55.12 169 GLN A N 1
ATOM 1275 C CA . GLN A 1 169 ? 9.008 23.175 -12.329 1.00 55.12 169 GLN A CA 1
ATOM 1276 C C . GLN A 1 169 ? 9.401 22.794 -10.895 1.00 55.12 169 GLN A C 1
ATOM 1278 O O . GLN A 1 169 ? 8.697 22.014 -10.259 1.00 55.12 169 GLN A O 1
ATOM 1283 N N . SER A 1 170 ? 10.436 23.428 -10.328 1.00 57.78 170 SER A N 1
ATOM 1284 C CA . SER A 1 170 ? 10.824 23.240 -8.921 1.00 57.78 170 SER A CA 1
ATOM 1285 C C . SER A 1 170 ? 9.655 23.509 -7.963 1.00 57.78 170 SER A C 1
ATOM 1287 O O . SER A 1 170 ? 9.438 22.763 -7.011 1.00 57.78 170 SER A O 1
ATOM 1289 N N . LEU A 1 171 ? 8.826 24.522 -8.236 1.00 59.75 171 LEU A N 1
ATOM 1290 C CA . LEU A 1 171 ? 7.644 24.818 -7.421 1.00 59.75 171 LEU A CA 1
ATOM 1291 C C . LEU A 1 171 ? 6.552 23.745 -7.564 1.00 59.75 171 LEU A C 1
ATOM 1293 O O . LEU A 1 171 ? 5.934 23.382 -6.565 1.00 59.75 171 LEU A O 1
ATOM 1297 N N . ALA A 1 172 ? 6.332 23.210 -8.769 1.00 61.44 172 ALA A N 1
ATOM 1298 C CA . ALA A 1 172 ? 5.340 22.161 -9.012 1.00 61.44 172 ALA A CA 1
ATOM 1299 C C . ALA A 1 172 ? 5.722 20.837 -8.326 1.00 61.44 172 ALA A C 1
ATOM 1301 O O . ALA A 1 172 ? 4.908 20.289 -7.579 1.00 61.44 172 ALA A O 1
ATOM 1302 N N . THR A 1 173 ? 6.976 20.396 -8.476 1.00 69.75 173 THR A N 1
ATOM 1303 C CA . THR A 1 173 ? 7.518 19.208 -7.797 1.00 69.75 173 THR A CA 1
ATOM 1304 C C . THR A 1 173 ? 7.499 19.374 -6.275 1.00 69.75 173 THR A C 1
ATOM 1306 O O . THR A 1 173 ? 7.139 18.456 -5.543 1.00 69.75 173 THR A O 1
ATOM 1309 N N . ASN A 1 174 ? 7.803 20.571 -5.763 1.00 76.31 174 ASN A N 1
ATOM 1310 C CA . ASN A 1 174 ? 7.698 20.841 -4.329 1.00 76.31 174 ASN A CA 1
ATOM 1311 C C . ASN A 1 174 ? 6.249 20.737 -3.826 1.00 76.31 174 ASN A C 1
ATOM 1313 O O . ASN A 1 174 ? 6.009 20.160 -2.765 1.00 76.31 174 ASN A O 1
ATOM 1317 N N . ILE A 1 175 ? 5.269 21.252 -4.574 1.00 82.12 175 ILE A N 1
ATOM 1318 C CA . ILE A 1 175 ? 3.850 21.170 -4.195 1.00 82.12 175 ILE A CA 1
ATOM 1319 C C . ILE A 1 175 ? 3.363 19.716 -4.165 1.00 82.12 175 ILE A C 1
ATOM 1321 O O . ILE A 1 175 ? 2.628 19.353 -3.245 1.00 82.12 175 ILE A O 1
ATOM 1325 N N . SER A 1 176 ? 3.754 18.875 -5.128 1.00 82.56 176 SER A N 1
ATOM 1326 C CA . SER A 1 176 ? 3.348 17.464 -5.141 1.00 82.56 176 SER A CA 1
ATOM 1327 C C . SER A 1 176 ? 3.986 16.670 -4.001 1.00 82.56 176 SER A C 1
ATOM 1329 O O . SER A 1 176 ? 3.277 15.919 -3.326 1.00 82.56 176 SER A O 1
ATOM 1331 N N . LEU A 1 177 ? 5.262 16.921 -3.688 1.00 83.94 177 LEU A N 1
ATOM 1332 C CA . LEU A 1 177 ? 5.924 16.354 -2.510 1.00 83.94 177 LEU A CA 1
ATOM 1333 C C . LEU A 1 177 ? 5.199 16.742 -1.216 1.00 83.94 177 LEU A C 1
ATOM 1335 O O . LEU A 1 177 ? 4.837 15.866 -0.432 1.00 83.94 177 LEU A O 1
ATOM 1339 N N . TRP A 1 178 ? 4.913 18.031 -1.004 1.00 88.81 178 TRP A N 1
ATOM 1340 C CA . TRP A 1 178 ? 4.147 18.484 0.163 1.00 88.81 178 TRP A CA 1
ATOM 1341 C C . TRP A 1 178 ? 2.746 17.871 0.210 1.00 88.81 178 TRP A C 1
ATOM 1343 O O . TRP A 1 178 ? 2.308 17.431 1.273 1.00 88.81 178 TRP A O 1
ATOM 1353 N N . GLY A 1 179 ? 2.061 17.786 -0.932 1.00 90.12 179 GLY A N 1
ATOM 1354 C CA . GLY A 1 179 ? 0.757 17.138 -1.046 1.00 90.12 179 GLY A CA 1
ATOM 1355 C C . GLY A 1 179 ? 0.797 15.678 -0.590 1.00 90.12 179 GLY A C 1
ATOM 1356 O O . GLY A 1 179 ? -0.026 15.264 0.228 1.00 90.12 179 GLY A O 1
ATOM 1357 N N . GLN A 1 180 ? 1.794 14.915 -1.041 1.00 90.19 180 GLN A N 1
ATOM 1358 C CA . GLN A 1 180 ? 2.007 13.533 -0.617 1.00 90.19 180 GLN A CA 1
ATOM 1359 C C . GLN A 1 180 ? 2.288 13.425 0.887 1.00 90.19 180 GLN A C 1
ATOM 1361 O O . GLN A 1 180 ? 1.709 12.558 1.547 1.00 90.19 180 GLN A O 1
ATOM 1366 N N . GLN A 1 181 ? 3.129 14.298 1.453 1.00 92.50 181 GLN A N 1
ATOM 1367 C CA . GLN A 1 181 ? 3.428 14.269 2.891 1.00 92.50 181 GLN A CA 1
ATOM 1368 C C . GLN A 1 181 ? 2.197 14.599 3.741 1.00 92.50 181 GLN A C 1
ATOM 1370 O O . GLN A 1 181 ? 1.908 13.894 4.709 1.00 92.50 181 GLN A O 1
ATOM 1375 N N . ILE A 1 182 ? 1.427 15.621 3.357 1.00 93.56 182 ILE A N 1
ATOM 1376 C CA . ILE A 1 182 ? 0.197 16.010 4.060 1.00 93.56 182 ILE A CA 1
ATOM 1377 C C . ILE A 1 182 ? -0.819 14.866 4.023 1.00 93.56 182 ILE A C 1
ATOM 1379 O O . ILE A 1 182 ? -1.385 14.508 5.054 1.00 93.56 182 ILE A O 1
ATOM 1383 N N . ILE A 1 183 ? -1.032 14.252 2.859 1.00 93.44 183 ILE A N 1
ATOM 1384 C CA . ILE A 1 183 ? -1.985 13.146 2.718 1.00 93.44 183 ILE A CA 1
ATOM 1385 C C . ILE A 1 183 ? -1.509 11.901 3.481 1.00 93.44 183 ILE A C 1
ATOM 1387 O O . ILE A 1 183 ? -2.322 11.219 4.102 1.00 93.44 183 ILE A O 1
ATOM 1391 N N . THR A 1 184 ? -0.203 11.634 3.516 1.00 92.38 184 THR A N 1
ATOM 1392 C CA . THR A 1 184 ? 0.369 10.552 4.331 1.00 92.38 184 THR A CA 1
ATOM 1393 C C . THR A 1 184 ? 0.152 10.809 5.825 1.00 92.38 184 THR A C 1
ATOM 1395 O O . THR A 1 184 ? -0.256 9.906 6.556 1.00 92.38 184 THR A O 1
ATOM 1398 N N . ALA A 1 185 ? 0.336 12.050 6.284 1.00 92.44 185 ALA A N 1
ATOM 1399 C CA . ALA A 1 185 ? 0.031 12.439 7.658 1.00 92.44 185 ALA A CA 1
ATOM 1400 C C . ALA A 1 185 ? -1.468 12.284 7.979 1.00 92.44 185 ALA A C 1
ATOM 1402 O O . ALA A 1 185 ? -1.827 11.779 9.044 1.00 92.44 185 ALA A O 1
ATOM 1403 N N . LEU A 1 186 ? -2.356 12.641 7.043 1.00 93.62 186 LEU A N 1
ATOM 1404 C CA . LEU A 1 186 ? -3.798 12.408 7.174 1.00 93.62 186 LEU A CA 1
ATOM 1405 C C . LEU A 1 186 ? -4.136 10.914 7.239 1.00 93.62 186 LEU A C 1
ATOM 1407 O O . LEU A 1 186 ? -4.935 10.512 8.083 1.00 93.62 186 LEU A O 1
ATOM 1411 N N . LEU A 1 187 ? -3.505 10.080 6.410 1.00 93.94 187 LEU A N 1
ATOM 1412 C 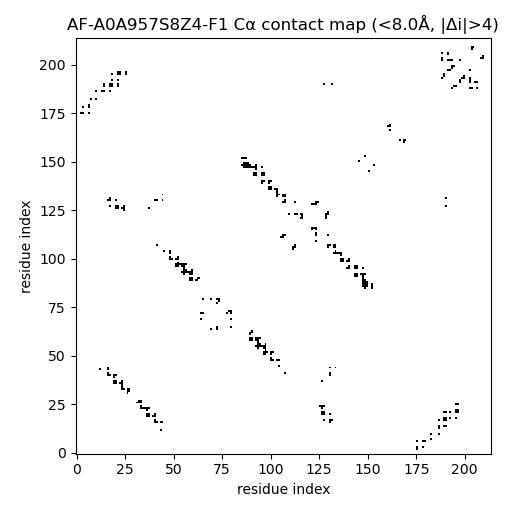CA . LEU A 1 187 ? -3.657 8.626 6.468 1.00 93.94 187 LEU A CA 1
ATOM 1413 C C . LEU A 1 187 ? -3.226 8.081 7.837 1.00 93.94 187 LEU A C 1
ATOM 1415 O O . LEU A 1 187 ? -3.934 7.251 8.403 1.00 93.94 187 LEU A O 1
ATOM 1419 N N . ALA A 1 188 ? -2.122 8.576 8.406 1.00 91.56 188 ALA A N 1
ATOM 1420 C CA . ALA A 1 188 ? -1.672 8.190 9.744 1.00 91.56 188 ALA A CA 1
ATOM 1421 C C . ALA A 1 188 ? -2.672 8.607 10.839 1.00 91.56 188 ALA A C 1
ATOM 1423 O O . ALA A 1 188 ? -2.994 7.805 11.721 1.00 91.56 188 ALA A O 1
ATOM 1424 N N . LEU A 1 189 ? -3.225 9.824 10.756 1.00 93.62 189 LEU A N 1
ATOM 1425 C CA . LEU A 1 189 ? -4.267 10.317 11.665 1.00 93.62 189 LEU A CA 1
ATOM 1426 C C . LEU A 1 189 ? -5.535 9.455 11.601 1.00 93.62 189 LEU A C 1
ATOM 1428 O O . LEU A 1 189 ? -6.042 9.003 12.632 1.00 93.62 189 LEU A O 1
ATOM 1432 N N . VAL A 1 190 ? -6.031 9.177 10.395 1.00 93.69 190 VAL A N 1
ATOM 1433 C CA . VAL A 1 190 ? -7.169 8.269 10.192 1.00 93.69 190 VAL A CA 1
ATOM 1434 C C . VAL A 1 190 ? -6.822 6.874 10.707 1.00 93.69 190 VAL A C 1
ATOM 1436 O O . VAL A 1 190 ? -7.636 6.251 11.384 1.00 93.69 190 VAL A O 1
ATOM 1439 N N . GLY A 1 191 ? -5.592 6.413 10.482 1.00 92.00 191 GLY A N 1
ATOM 1440 C CA . GLY A 1 191 ? -5.118 5.107 10.916 1.00 92.00 191 GLY A CA 1
ATOM 1441 C C . GLY A 1 191 ? -5.167 4.906 12.429 1.00 92.00 191 GLY A C 1
ATOM 1442 O O . GLY A 1 191 ? -5.642 3.867 12.894 1.00 92.00 191 GLY A O 1
ATOM 1443 N N . VAL A 1 192 ? -4.791 5.918 13.220 1.00 92.06 192 VAL A N 1
ATOM 1444 C CA . VAL A 1 192 ? -4.923 5.859 14.688 1.00 92.06 192 VAL A CA 1
ATOM 1445 C C . VAL A 1 192 ? -6.374 5.982 15.171 1.00 92.06 192 VAL A C 1
ATOM 1447 O O . VAL A 1 192 ? -6.665 5.644 16.327 1.00 92.06 192 VAL A O 1
ATOM 1450 N N . GLY A 1 193 ? -7.301 6.371 14.294 1.00 89.88 193 GLY A N 1
ATOM 1451 C CA . GLY A 1 193 ? -8.741 6.435 14.542 1.00 89.88 193 GLY A CA 1
ATOM 1452 C C . GLY A 1 193 ? -9.280 7.837 14.804 1.00 89.88 193 GLY A C 1
ATOM 1453 O O . GLY A 1 193 ? -10.341 7.964 15.431 1.00 89.88 193 GLY A O 1
ATOM 1454 N N . TRP A 1 194 ? -8.560 8.870 14.352 1.00 92.50 194 TRP A N 1
ATOM 1455 C CA . TRP A 1 194 ? -9.056 10.243 14.348 1.00 92.50 194 TRP A CA 1
ATOM 1456 C C . TRP A 1 194 ? -10.385 10.337 13.579 1.00 92.50 194 TRP A C 1
ATOM 1458 O O . TRP A 1 194 ? -10.608 9.607 12.614 1.00 92.50 194 TRP A O 1
ATOM 1468 N N . ALA A 1 195 ? -11.283 11.207 14.047 1.00 89.69 195 ALA A N 1
ATOM 1469 C CA . ALA A 1 195 ? -12.632 11.456 13.519 1.00 89.69 195 ALA A CA 1
ATOM 1470 C C . ALA A 1 195 ? -13.651 10.300 13.626 1.00 89.69 195 ALA A C 1
ATOM 1472 O O . ALA A 1 195 ? -14.847 10.547 13.500 1.00 89.69 195 ALA A O 1
ATOM 1473 N N . VAL A 1 196 ? -13.228 9.061 13.910 1.00 90.94 196 VAL A N 1
ATOM 1474 C CA . VAL A 1 196 ? -14.145 7.910 14.041 1.00 90.94 196 VAL A CA 1
ATOM 1475 C C . VAL A 1 196 ? -14.363 7.502 15.493 1.00 90.94 196 VAL A C 1
ATOM 1477 O O . VAL A 1 196 ? -15.502 7.423 15.955 1.00 90.94 196 VAL A O 1
ATOM 1480 N N . ARG A 1 197 ? -13.275 7.220 16.217 1.00 89.12 197 ARG A N 1
ATOM 1481 C CA . ARG A 1 197 ? -13.327 6.671 17.586 1.00 89.12 197 ARG A CA 1
ATOM 1482 C C . ARG A 1 197 ? -12.521 7.474 18.605 1.00 89.12 197 ARG A C 1
ATOM 1484 O O . ARG A 1 197 ? -12.716 7.286 19.800 1.00 89.12 197 ARG A O 1
ATOM 1491 N N . ARG A 1 198 ? -11.598 8.329 18.152 1.00 88.62 198 ARG A N 1
ATOM 1492 C CA . ARG A 1 198 ? -10.725 9.155 18.999 1.00 88.62 198 ARG A CA 1
ATOM 1493 C C . ARG A 1 198 ? -10.849 10.629 18.636 1.00 88.62 198 ARG A C 1
ATOM 1495 O O . ARG A 1 198 ? -10.997 10.986 17.467 1.00 88.62 198 ARG A O 1
ATOM 1502 N N . GLY A 1 199 ? -10.731 11.481 19.653 1.00 90.94 199 GLY A N 1
ATOM 1503 C CA . GLY A 1 199 ? -10.593 12.927 19.475 1.00 90.94 199 GLY A CA 1
ATOM 1504 C C . GLY A 1 199 ? -9.207 13.326 18.948 1.00 90.94 199 GLY A C 1
ATOM 1505 O O . GLY A 1 199 ? -8.285 12.508 18.890 1.00 90.94 199 GLY A O 1
ATOM 1506 N N . TRP A 1 200 ? -9.043 14.604 18.596 1.00 88.38 200 TRP A N 1
ATOM 1507 C CA . TRP A 1 200 ? -7.786 15.163 18.073 1.00 88.38 200 TRP A CA 1
ATOM 1508 C C . TRP A 1 200 ? -6.598 14.966 19.030 1.00 88.38 200 TRP A C 1
ATOM 1510 O O . TRP A 1 200 ? -5.597 14.364 18.652 1.00 88.38 200 TRP A O 1
ATOM 1520 N N . SER A 1 201 ? -6.748 15.364 20.300 1.00 88.25 201 SER A N 1
ATOM 1521 C CA . SER A 1 201 ? -5.686 15.252 21.318 1.00 88.25 201 SER A CA 1
ATOM 1522 C C . SER A 1 201 ? -5.220 13.804 21.540 1.00 88.25 201 SER A C 1
ATOM 1524 O O . SER A 1 201 ? -4.027 13.513 21.508 1.00 88.25 201 SER A O 1
ATOM 1526 N N . GLN A 1 202 ? -6.160 12.861 21.653 1.00 88.50 202 GLN A N 1
ATOM 1527 C CA . GLN A 1 202 ? -5.844 11.434 21.810 1.00 88.50 202 GLN A CA 1
ATOM 1528 C C . GLN A 1 202 ? -5.121 10.850 20.588 1.00 88.50 202 GLN A C 1
ATOM 1530 O O . GLN A 1 202 ? -4.313 9.931 20.724 1.00 88.50 202 GLN A O 1
ATOM 1535 N N . SER A 1 203 ? -5.425 11.358 19.390 1.00 88.75 203 SER A N 1
ATOM 1536 C CA . SER A 1 203 ? -4.783 10.921 18.147 1.00 88.75 203 SER A CA 1
ATOM 1537 C C . SER A 1 203 ? -3.332 11.402 18.087 1.00 88.75 203 SER A C 1
ATOM 1539 O O . SER A 1 203 ? -2.448 10.598 17.808 1.00 88.75 203 SER A O 1
ATOM 1541 N N . LEU A 1 204 ? -3.072 12.663 18.454 1.00 88.44 204 LEU A N 1
ATOM 1542 C CA . LEU A 1 204 ? -1.716 13.217 18.549 1.00 88.44 204 LEU A CA 1
ATOM 1543 C C . LEU A 1 204 ? -0.862 12.494 19.599 1.00 88.44 204 LEU A C 1
ATOM 1545 O O . LEU A 1 204 ? 0.252 12.080 19.292 1.00 88.44 204 LEU A O 1
ATOM 1549 N N . GLN A 1 205 ? -1.409 12.239 20.793 1.00 89.12 205 GLN A N 1
ATOM 1550 C CA . GLN A 1 205 ? -0.713 11.476 21.839 1.00 89.12 205 GLN A CA 1
ATOM 1551 C C . GLN A 1 205 ? -0.305 10.076 21.362 1.00 89.12 205 GLN A C 1
ATOM 1553 O O . GLN A 1 205 ? 0.790 9.607 21.6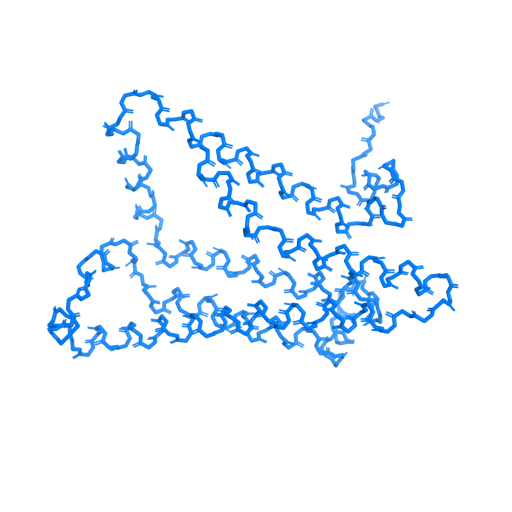54 1.00 89.12 205 GLN A O 1
ATOM 1558 N N . ARG A 1 206 ? -1.168 9.401 20.592 1.00 85.00 206 ARG A N 1
ATOM 1559 C CA . ARG A 1 206 ? -0.878 8.073 20.025 1.00 85.00 206 ARG A CA 1
ATOM 1560 C C . ARG A 1 206 ? 0.163 8.101 18.913 1.00 85.00 206 ARG A C 1
ATOM 1562 O O . ARG A 1 206 ? 0.855 7.105 18.738 1.00 85.00 206 ARG A O 1
ATOM 1569 N N . LEU A 1 207 ? 0.268 9.214 18.196 1.00 85.88 207 LEU A N 1
ATOM 1570 C CA . LEU A 1 207 ? 1.339 9.461 17.233 1.00 85.88 207 LEU A CA 1
ATOM 1571 C C . LEU A 1 207 ? 2.652 9.896 17.911 1.00 85.88 207 LEU A C 1
ATOM 1573 O O . LEU A 1 207 ? 3.634 10.125 17.217 1.00 85.88 207 LEU A O 1
ATOM 1577 N N . GLY A 1 208 ? 2.686 10.015 19.245 1.00 86.25 208 GLY A N 1
ATOM 1578 C CA . GLY A 1 208 ? 3.858 10.489 19.984 1.00 86.25 208 GLY A CA 1
ATOM 1579 C C . GLY A 1 208 ? 4.069 12.003 19.901 1.00 86.25 208 GLY A C 1
ATOM 1580 O O . GLY A 1 208 ? 5.114 12.500 20.305 1.00 86.25 208 GLY A O 1
ATOM 1581 N N . ILE A 1 209 ? 3.082 12.749 19.396 1.00 83.94 209 ILE A N 1
ATOM 1582 C CA . ILE A 1 209 ? 3.119 14.210 19.317 1.00 83.94 209 ILE A CA 1
ATOM 1583 C C . ILE A 1 209 ? 2.579 14.755 20.642 1.00 83.94 209 ILE A C 1
ATOM 1585 O O . ILE A 1 209 ? 1.385 15.023 20.795 1.00 83.94 209 ILE A O 1
ATOM 1589 N N . THR A 1 210 ? 3.462 14.874 21.628 1.00 81.38 210 THR A N 1
ATOM 1590 C CA . THR A 1 210 ? 3.190 15.552 22.901 1.00 81.38 210 THR A CA 1
ATOM 1591 C C . THR A 1 210 ? 3.873 16.915 22.918 1.00 81.38 210 THR A C 1
ATOM 1593 O O . THR A 1 210 ? 4.889 17.109 22.252 1.00 81.38 210 THR A O 1
ATOM 1596 N N . ALA A 1 211 ? 3.323 17.876 23.667 1.00 74.69 211 ALA A N 1
ATOM 1597 C CA . ALA A 1 211 ? 4.012 19.144 23.894 1.00 74.69 211 ALA A CA 1
ATOM 1598 C C . ALA A 1 211 ? 5.413 18.863 24.461 1.00 74.69 211 ALA A C 1
ATOM 1600 O O . ALA A 1 211 ? 5.561 17.980 25.307 1.00 74.69 211 ALA A O 1
ATOM 1601 N N . LEU A 1 212 ? 6.423 19.594 23.982 1.00 66.62 212 LEU A N 1
ATOM 1602 C CA . LEU A 1 212 ? 7.764 19.579 24.561 1.00 66.62 212 LEU A CA 1
ATOM 1603 C C . LEU A 1 212 ? 7.656 20.120 25.989 1.00 66.62 212 LEU A C 1
ATOM 1605 O O . LEU A 1 212 ? 7.666 21.328 26.209 1.00 66.62 212 LEU A O 1
ATOM 1609 N N . THR A 1 213 ? 7.479 19.228 26.955 1.00 64.44 213 THR A N 1
ATOM 1610 C CA . THR A 1 213 ? 7.643 19.552 28.367 1.00 64.44 213 THR A CA 1
ATOM 1611 C C . THR A 1 213 ? 9.141 19.541 28.640 1.00 64.44 213 THR A C 1
ATOM 1613 O O . THR A 1 213 ? 9.724 18.469 28.811 1.00 64.44 213 THR A O 1
ATOM 1616 N N . GLY A 1 214 ? 9.757 20.721 28.543 1.00 46.16 214 GLY A N 1
ATOM 1617 C CA . GLY A 1 214 ? 11.085 20.991 29.095 1.00 46.16 214 GLY A CA 1
ATOM 1618 C C . GLY A 1 214 ? 11.029 21.193 30.601 1.00 46.16 214 GLY A C 1
ATOM 1619 O O . GLY A 1 214 ? 9.936 21.547 31.102 1.00 46.16 214 GLY A O 1
#